Protein AF-0000000074056496 (afdb_homodimer)

Structure (mmCIF, N/CA/C/O backbone):
data_AF-0000000074056496-model_v1
#
loop_
_entity.id
_entity.type
_entity.pdbx_description
1 polymer 'Uncharacterized protein'
#
loop_
_atom_site.group_PDB
_atom_site.id
_atom_site.type_symbol
_atom_site.label_atom_id
_atom_site.label_alt_id
_atom_site.label_comp_id
_atom_site.label_asym_id
_atom_site.label_entity_id
_atom_site.label_seq_id
_atom_site.pdbx_PDB_ins_code
_atom_site.Cartn_x
_atom_site.Cartn_y
_atom_site.Cartn_z
_atom_site.occupancy
_atom_site.B_iso_or_equiv
_atom_site.auth_seq_id
_atom_site.auth_comp_id
_atom_site.auth_asym_id
_atom_site.auth_atom_id
_atom_site.pdbx_PDB_model_num
ATOM 1 N N . MET A 1 1 ? -19.125 -7.793 13.141 1 79.56 1 MET A N 1
ATOM 2 C CA . MET A 1 1 ? -18.094 -7.266 12.25 1 79.56 1 MET A CA 1
ATOM 3 C C . MET A 1 1 ? -18.656 -6.137 11.383 1 79.56 1 MET A C 1
ATOM 5 O O . MET A 1 1 ? -19.625 -6.324 10.656 1 79.56 1 MET A O 1
ATOM 9 N N . PRO A 1 2 ? -18.141 -4.941 11.664 1 86.94 2 PRO A N 1
ATOM 10 C CA . PRO A 1 2 ? -18.672 -3.795 10.93 1 86.94 2 PRO A CA 1
ATOM 11 C C . PRO A 1 2 ? -18.516 -3.93 9.422 1 86.94 2 PRO A C 1
ATOM 13 O O . PRO A 1 2 ? -17.609 -4.637 8.953 1 86.94 2 PRO A O 1
ATOM 16 N N . GLN A 1 3 ? -19.484 -3.396 8.758 1 91.06 3 GLN A N 1
ATOM 17 C CA . GLN A 1 3 ? -19.438 -3.389 7.297 1 91.06 3 GLN A CA 1
ATOM 18 C C . GLN A 1 3 ? -19.109 -1.996 6.766 1 91.06 3 GLN A C 1
ATOM 20 O O . GLN A 1 3 ? -19.609 -0.994 7.285 1 91.06 3 GLN A O 1
ATOM 25 N N . VAL A 1 4 ? -18.219 -2.006 5.84 1 90.94 4 VAL A N 1
ATOM 26 C CA . VAL A 1 4 ? -17.828 -0.753 5.199 1 90.94 4 VAL A CA 1
ATOM 27 C C . VAL A 1 4 ? -18.234 -0.776 3.729 1 90.94 4 VAL A C 1
ATOM 29 O O . VAL A 1 4 ? -18.109 -1.805 3.059 1 90.94 4 VAL A O 1
ATOM 32 N N . ALA A 1 5 ? -18.703 0.407 3.256 1 91.25 5 ALA A N 1
ATOM 33 C CA . ALA A 1 5 ? -19.094 0.569 1.857 1 91.25 5 ALA A CA 1
ATOM 34 C C . ALA A 1 5 ? -18.312 1.703 1.198 1 91.25 5 ALA A C 1
ATOM 36 O O . ALA A 1 5 ? -18.031 2.721 1.834 1 91.25 5 ALA A O 1
ATOM 37 N N . ALA A 1 6 ? -17.969 1.446 -0.033 1 91.38 6 ALA A N 1
ATOM 38 C CA . ALA A 1 6 ? -17.188 2.449 -0.767 1 91.38 6 ALA A CA 1
ATOM 39 C C . ALA A 1 6 ? -17.594 2.471 -2.242 1 91.38 6 ALA A C 1
ATOM 41 O O . ALA A 1 6 ? -17.844 1.422 -2.836 1 91.38 6 ALA A O 1
ATOM 42 N N . ARG A 1 7 ? -17.719 3.715 -2.76 1 90.31 7 ARG A N 1
ATOM 43 C CA . ARG A 1 7 ? -17.938 3.861 -4.195 1 90.31 7 ARG A CA 1
ATOM 44 C C . ARG A 1 7 ? -16.609 3.801 -4.949 1 90.31 7 ARG A C 1
ATOM 46 O O . ARG A 1 7 ? -15.625 4.418 -4.539 1 90.31 7 ARG A O 1
ATOM 53 N N . ILE A 1 8 ? -16.531 2.908 -5.953 1 90.69 8 ILE A N 1
ATOM 54 C CA . ILE A 1 8 ? -15.336 2.76 -6.773 1 90.69 8 ILE A CA 1
ATOM 55 C C . ILE A 1 8 ? -15.703 2.896 -8.25 1 90.69 8 ILE A C 1
ATOM 57 O O . ILE A 1 8 ? -16.891 2.896 -8.602 1 90.69 8 ILE A O 1
ATOM 61 N N . ASN A 1 9 ? -14.734 3.225 -9.047 1 91.38 9 ASN A N 1
ATOM 62 C CA . ASN A 1 9 ? -15.016 3.318 -10.477 1 91.38 9 ASN A CA 1
ATOM 63 C C . ASN A 1 9 ? -15.016 1.943 -11.141 1 91.38 9 ASN A C 1
ATOM 65 O O . ASN A 1 9 ? -14.688 0.942 -10.5 1 91.38 9 ASN A O 1
ATOM 69 N N . ASP A 1 10 ? -15.359 1.832 -12.438 1 93.25 1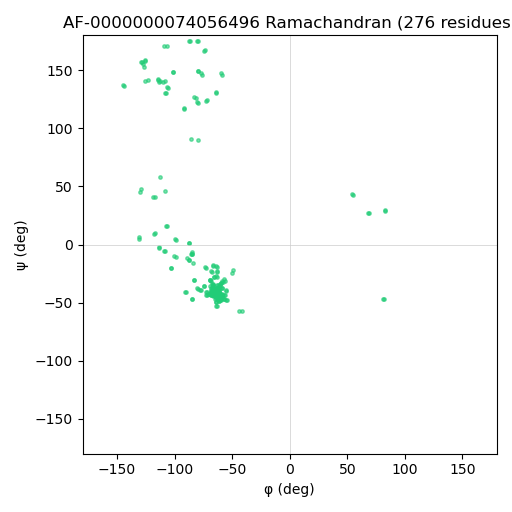0 ASP A N 1
ATOM 70 C CA . ASP A 1 10 ? -15.531 0.572 -13.156 1 93.25 10 ASP A CA 1
ATOM 71 C C . ASP A 1 10 ? -14.203 -0.165 -13.297 1 93.25 10 ASP A C 1
ATOM 73 O O . ASP A 1 10 ? -14.156 -1.394 -13.211 1 93.25 10 ASP A O 1
ATOM 77 N N . ASP A 1 11 ? -13.195 0.581 -13.508 1 92.06 11 ASP A N 1
ATOM 78 C CA . ASP A 1 11 ? -11.875 -0.017 -13.68 1 92.06 11 ASP A CA 1
ATOM 79 C C . ASP A 1 11 ? -11.398 -0.681 -12.391 1 92.06 11 ASP A C 1
ATOM 81 O O . ASP A 1 11 ? -10.828 -1.773 -12.422 1 92.06 11 ASP A O 1
ATOM 85 N N . GLN A 1 12 ? -11.656 -0.047 -11.336 1 91.38 12 GLN A N 1
ATOM 86 C CA . GLN A 1 12 ? -11.289 -0.584 -10.023 1 91.38 12 GLN A CA 1
ATOM 87 C C . GLN A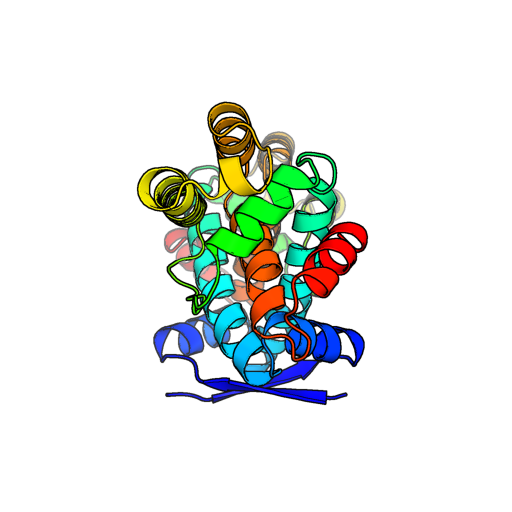 1 12 ? -12.086 -1.843 -9.703 1 91.38 12 GLN A C 1
ATOM 89 O O . GLN A 1 12 ? -11.539 -2.816 -9.18 1 91.38 12 GLN A O 1
ATOM 94 N N . GLU A 1 13 ? -13.336 -1.755 -9.992 1 93 13 GLU A N 1
ATOM 95 C CA . GLU A 1 13 ? -14.18 -2.93 -9.781 1 93 13 GLU A CA 1
ATOM 96 C C . GLU A 1 13 ? -13.68 -4.121 -10.602 1 93 13 GLU A C 1
ATOM 98 O O . GLU A 1 13 ? -13.617 -5.242 -10.094 1 93 13 GLU A O 1
ATOM 103 N N . ARG A 1 14 ? -13.359 -3.898 -11.805 1 92.88 14 ARG A N 1
ATOM 104 C CA . ARG A 1 14 ? -12.852 -4.953 -12.68 1 92.88 14 ARG A CA 1
ATOM 105 C C . ARG A 1 14 ? -11.562 -5.555 -12.117 1 92.88 14 ARG A C 1
ATOM 107 O O . ARG A 1 14 ? -11.391 -6.773 -12.109 1 92.88 14 ARG A O 1
ATOM 114 N N . TRP A 1 15 ? -10.711 -4.652 -11.688 1 92.19 15 TRP A N 1
ATOM 115 C CA . TRP A 1 15 ? -9.453 -5.117 -11.125 1 92.19 15 TRP A CA 1
ATOM 116 C C . TRP A 1 15 ? -9.695 -6.023 -9.922 1 92.19 15 TRP A C 1
ATOM 118 O O . TRP A 1 15 ? -9.102 -7.102 -9.82 1 92.19 15 TRP A O 1
ATOM 128 N N . LEU A 1 16 ? -10.555 -5.617 -9.07 1 92.69 16 LEU A N 1
ATOM 129 C CA . LEU A 1 16 ? -10.852 -6.395 -7.875 1 92.69 16 LEU A CA 1
ATOM 130 C C . LEU A 1 16 ? -11.406 -7.762 -8.242 1 92.69 16 LEU A C 1
ATOM 132 O O . LEU A 1 16 ? -11.008 -8.773 -7.66 1 92.69 16 LEU A O 1
ATOM 136 N N . LYS A 1 17 ? -12.266 -7.797 -9.148 1 91.88 17 LYS A N 1
ATOM 137 C CA . LYS A 1 17 ? -12.867 -9.055 -9.578 1 91.88 17 LYS A CA 1
ATOM 138 C C . LYS A 1 17 ? -11.836 -9.969 -10.234 1 91.88 17 LYS A C 1
ATOM 140 O O . LYS A 1 17 ? -11.828 -11.18 -10 1 91.88 17 LYS A O 1
ATOM 145 N N . ASP A 1 18 ? -10.961 -9.375 -10.984 1 90.06 18 ASP A N 1
ATOM 146 C CA . ASP A 1 18 ? -9.953 -10.141 -11.703 1 90.06 18 ASP A CA 1
ATOM 147 C C . ASP A 1 18 ? -8.938 -10.758 -10.742 1 90.06 18 ASP A C 1
ATOM 149 O O . ASP A 1 18 ? -8.461 -11.875 -10.961 1 90.06 18 ASP A O 1
ATOM 153 N N . TYR A 1 19 ? -8.734 -10.086 -9.695 1 90.94 19 TYR A N 1
ATOM 154 C CA . TYR A 1 19 ? -7.629 -10.508 -8.836 1 90.94 19 TYR A CA 1
ATOM 155 C C . TYR A 1 19 ? -8.141 -11.25 -7.605 1 90.94 19 TYR A C 1
ATOM 157 O O . TYR A 1 19 ? -7.402 -12.008 -6.977 1 90.94 19 TYR A O 1
ATOM 165 N N . PHE A 1 20 ? -9.43 -11.031 -7.305 1 91.5 20 PHE A N 1
ATOM 166 C CA . PHE A 1 20 ? -9.922 -11.617 -6.062 1 91.5 20 PHE A CA 1
ATOM 167 C C . PHE A 1 20 ? -11.227 -12.375 -6.293 1 91.5 20 PHE A C 1
ATOM 169 O O . PHE A 1 20 ? -11.844 -12.852 -5.344 1 91.5 20 PHE A O 1
ATOM 176 N N . ARG A 1 21 ? -11.695 -12.523 -7.41 1 88.88 21 ARG A N 1
ATOM 177 C CA . ARG A 1 21 ? -12.906 -13.219 -7.824 1 88.88 21 ARG A CA 1
ATOM 178 C C . ARG A 1 21 ? -14.133 -12.336 -7.629 1 88.88 21 ARG A C 1
ATOM 180 O O . ARG A 1 21 ? -14.992 -12.25 -8.508 1 88.88 21 ARG A O 1
ATOM 187 N N . THR A 1 22 ? -14.234 -11.703 -6.465 1 90.81 22 THR A N 1
ATOM 188 C CA . THR A 1 22 ? -15.328 -10.773 -6.219 1 90.81 22 THR A CA 1
ATOM 189 C C . THR A 1 22 ? -14.805 -9.438 -5.703 1 90.81 22 THR A C 1
ATOM 191 O O . THR A 1 22 ? -13.719 -9.375 -5.129 1 90.81 22 THR A O 1
ATOM 194 N N . LYS A 1 23 ? -15.602 -8.398 -5.887 1 91.62 23 LYS A N 1
ATOM 195 C CA . LYS A 1 23 ? -15.195 -7.086 -5.398 1 91.62 23 LYS A CA 1
ATOM 196 C C . LYS A 1 23 ? -15.156 -7.055 -3.873 1 91.62 23 LYS A C 1
ATOM 198 O O . LYS A 1 23 ? -14.297 -6.395 -3.283 1 91.62 23 LYS A O 1
ATOM 203 N N . SER A 1 24 ? -16.047 -7.766 -3.244 1 90.94 24 SER A N 1
ATOM 204 C CA . SER A 1 24 ? -16.094 -7.801 -1.786 1 90.94 24 SER A CA 1
ATOM 205 C C . SER A 1 24 ? -14.875 -8.523 -1.209 1 90.94 24 SER A C 1
ATOM 207 O O . SER A 1 24 ? -14.305 -8.086 -0.207 1 90.94 24 SER A O 1
ATOM 209 N N . ALA A 1 25 ? -14.477 -9.562 -1.838 1 91.06 25 ALA A N 1
ATOM 210 C CA . ALA A 1 25 ? -13.297 -10.297 -1.393 1 91.06 25 ALA A CA 1
ATOM 211 C C . ALA A 1 25 ? -12.039 -9.438 -1.508 1 91.06 25 ALA A C 1
ATOM 213 O O . ALA A 1 25 ? -11.188 -9.461 -0.622 1 91.06 25 ALA A O 1
ATOM 214 N N . GLY A 1 26 ? -11.977 -8.68 -2.598 1 93.81 26 GLY A N 1
ATOM 215 C CA . GLY A 1 26 ? -10.859 -7.766 -2.771 1 93.81 26 GLY A CA 1
ATOM 216 C C . GLY A 1 26 ? -10.805 -6.684 -1.713 1 93.81 26 GLY A C 1
ATOM 217 O O . GLY A 1 26 ? -9.742 -6.406 -1.155 1 93.81 26 GLY A O 1
ATOM 218 N N . ALA A 1 27 ? -11.953 -6.172 -1.45 1 93.38 27 ALA A N 1
ATOM 219 C CA . ALA A 1 27 ? -12.031 -5.117 -0.439 1 93.38 27 ALA A CA 1
ATOM 220 C C . ALA A 1 27 ? -11.68 -5.66 0.943 1 93.38 27 ALA A C 1
ATOM 222 O O . ALA A 1 27 ? -11.023 -4.977 1.736 1 93.38 27 ALA A O 1
ATOM 223 N N . GLU A 1 28 ? -12.102 -6.848 1.216 1 92.62 28 GLU A N 1
ATOM 224 C CA . GLU A 1 28 ? -11.852 -7.473 2.51 1 92.62 28 GLU A CA 1
ATOM 225 C C . GLU A 1 28 ? -10.367 -7.785 2.695 1 92.62 28 GLU A C 1
ATOM 227 O O . GLU A 1 28 ? -9.891 -7.883 3.826 1 92.62 28 GLU A O 1
ATOM 232 N N . PHE A 1 29 ? -9.68 -7.902 1.651 1 93.5 29 PHE A N 1
ATOM 233 C CA . PHE A 1 29 ? -8.227 -8.07 1.699 1 93.5 29 PHE A CA 1
ATOM 234 C C . PHE A 1 29 ? -7.527 -6.723 1.793 1 93.5 29 PHE A C 1
ATOM 236 O O . PHE A 1 29 ? -6.645 -6.535 2.631 1 93.5 29 PHE A O 1
ATOM 243 N N . ILE A 1 30 ? -7.945 -5.824 0.965 1 95.38 30 ILE A N 1
ATOM 244 C CA . ILE A 1 30 ? -7.211 -4.586 0.734 1 95.38 30 ILE A CA 1
ATOM 245 C C . ILE A 1 30 ? -7.312 -3.688 1.966 1 95.38 30 ILE A C 1
ATOM 247 O O . ILE A 1 30 ? -6.324 -3.066 2.369 1 95.38 30 ILE A O 1
ATOM 251 N N . LEU A 1 31 ? -8.438 -3.594 2.539 1 94.5 31 LEU A N 1
ATOM 252 C CA . LEU A 1 31 ? -8.648 -2.633 3.617 1 94.5 31 LEU A CA 1
ATOM 253 C C . LEU A 1 31 ? -7.766 -2.961 4.816 1 94.5 31 LEU A C 1
ATOM 255 O O . LEU A 1 31 ? -6.969 -2.129 5.25 1 94.5 31 LEU A O 1
ATOM 259 N N . PRO A 1 32 ? -7.844 -4.188 5.262 1 93.25 32 PRO A N 1
ATOM 260 C CA . PRO A 1 32 ? -6.949 -4.504 6.379 1 93.25 32 PRO A CA 1
ATOM 261 C C . PRO A 1 32 ? -5.477 -4.395 6 1 93.25 32 PRO A C 1
ATOM 263 O O . PRO A 1 32 ? -4.66 -3.941 6.805 1 93.25 32 PRO A O 1
ATOM 266 N N . TRP A 1 33 ? -5.129 -4.828 4.852 1 94.75 33 TRP A N 1
ATOM 267 C CA . TRP A 1 33 ? -3.748 -4.746 4.387 1 94.75 33 TRP A CA 1
ATOM 268 C C . TRP A 1 33 ? -3.252 -3.307 4.402 1 94.75 33 TRP A C 1
ATOM 270 O O . TRP A 1 33 ? -2.133 -3.033 4.84 1 94.75 33 TRP A O 1
ATOM 280 N N . ALA A 1 34 ? -4.078 -2.443 3.873 1 95.06 34 ALA A N 1
ATOM 281 C CA . ALA A 1 34 ? -3.705 -1.033 3.797 1 95.06 34 ALA A CA 1
ATOM 282 C C . ALA A 1 34 ? -3.518 -0.439 5.191 1 95.06 34 ALA A C 1
ATOM 284 O O . ALA A 1 34 ? -2.562 0.302 5.434 1 95.06 34 ALA A O 1
ATOM 285 N N . VAL A 1 35 ? -4.426 -0.773 6.055 1 93.25 35 VAL A N 1
ATOM 286 C CA . VAL A 1 35 ? -4.34 -0.27 7.422 1 93.25 35 VAL A CA 1
ATOM 287 C C . VAL A 1 35 ? -3.025 -0.716 8.055 1 93.25 35 VAL A C 1
ATOM 289 O O . VAL A 1 35 ? -2.297 0.098 8.633 1 93.25 35 VAL A O 1
ATOM 292 N N . ASP A 1 36 ? -2.693 -1.933 7.891 1 93.12 36 ASP A N 1
ATOM 293 C CA . ASP A 1 36 ? -1.45 -2.473 8.438 1 93.12 36 ASP A CA 1
ATOM 294 C C . ASP A 1 36 ? -0.235 -1.819 7.781 1 93.12 36 ASP A C 1
ATOM 296 O O . ASP A 1 36 ? 0.76 -1.537 8.453 1 93.12 36 ASP A O 1
ATOM 300 N N . THR A 1 37 ? -0.323 -1.657 6.523 1 94.25 37 THR A N 1
ATOM 301 C CA . THR A 1 37 ? 0.758 -1.054 5.75 1 94.25 37 THR A CA 1
ATOM 302 C C . THR A 1 37 ? 1.031 0.371 6.227 1 94.25 37 THR A C 1
ATOM 304 O O . THR A 1 37 ? 2.188 0.762 6.398 1 94.25 37 THR A O 1
ATOM 307 N N . PHE A 1 38 ? -0.008 1.138 6.453 1 94.44 38 PHE A N 1
ATOM 308 C CA . PHE A 1 38 ? 0.154 2.51 6.918 1 94.44 38 PHE A CA 1
ATOM 309 C C . PHE A 1 38 ? 0.75 2.539 8.32 1 94.44 38 PHE A C 1
ATOM 311 O O . PHE A 1 38 ? 1.627 3.355 8.609 1 94.44 38 PHE A O 1
ATOM 318 N N . PHE A 1 39 ? 0.337 1.669 9.164 1 92.25 39 PHE A N 1
ATOM 319 C CA . PHE A 1 39 ? 0.886 1.587 10.508 1 92.25 39 PHE A CA 1
ATOM 320 C C . PHE A 1 39 ? 2.377 1.279 10.469 1 92.25 39 PHE A C 1
ATOM 322 O O . PHE A 1 39 ? 3.166 1.909 11.18 1 92.25 39 PHE A O 1
ATOM 329 N N . ARG A 1 40 ? 2.717 0.351 9.711 1 92.81 40 ARG A N 1
ATOM 330 C CA . ARG A 1 40 ? 4.121 -0.038 9.602 1 92.81 40 ARG A CA 1
ATOM 331 C C . ARG A 1 40 ? 4.957 1.09 9.008 1 92.81 40 ARG A C 1
ATOM 333 O O . ARG A 1 40 ? 6.09 1.319 9.43 1 92.81 40 ARG A O 1
ATOM 340 N N . ALA A 1 41 ? 4.379 1.701 7.996 1 94.56 41 ALA A N 1
ATOM 341 C CA . ALA A 1 41 ? 5.082 2.807 7.352 1 94.56 41 ALA A CA 1
ATOM 342 C C . ALA A 1 41 ? 5.363 3.932 8.344 1 94.56 41 ALA A C 1
ATOM 344 O O . ALA A 1 41 ? 6.488 4.426 8.43 1 94.56 41 ALA A O 1
ATOM 345 N N . ILE A 1 42 ? 4.402 4.289 9.125 1 94.94 42 ILE A N 1
ATOM 346 C CA . ILE A 1 42 ? 4.555 5.359 10.109 1 94.94 42 ILE A CA 1
ATOM 347 C C . ILE A 1 42 ? 5.562 4.945 11.172 1 94.94 42 ILE A C 1
ATOM 349 O O . ILE A 1 42 ? 6.414 5.742 11.578 1 94.94 42 ILE A O 1
ATOM 353 N N . THR A 1 43 ? 5.461 3.756 11.602 1 93.69 43 THR A N 1
ATOM 354 C CA . THR A 1 43 ? 6.371 3.248 12.625 1 93.69 43 THR A CA 1
ATOM 355 C C . THR A 1 43 ? 7.812 3.291 12.125 1 93.69 43 THR A C 1
ATOM 357 O O . THR A 1 43 ? 8.734 3.596 12.891 1 93.69 43 THR A O 1
ATOM 360 N N . SER A 1 44 ? 7.992 3.055 10.867 1 94.12 44 SER A N 1
ATOM 361 C CA . SER A 1 44 ? 9.336 2.994 10.305 1 94.12 44 SER A CA 1
ATOM 362 C C . SER A 1 44 ? 9.969 4.383 10.219 1 94.12 44 SER A C 1
ATOM 364 O O . SER A 1 44 ? 11.188 4.512 10.164 1 94.12 44 SER A O 1
ATOM 366 N N . ILE A 1 45 ? 9.156 5.418 10.242 1 93.69 45 ILE A N 1
ATOM 367 C CA . ILE A 1 45 ? 9.719 6.758 10.07 1 93.69 45 ILE A CA 1
ATOM 368 C C . ILE A 1 45 ? 9.484 7.582 11.336 1 93.69 45 ILE A C 1
ATOM 370 O O . ILE A 1 45 ? 9.664 8.805 11.328 1 93.69 45 ILE A O 1
ATOM 374 N N . LYS A 1 46 ? 9.047 6.996 12.359 1 88.56 46 LYS A N 1
ATOM 375 C CA . LYS A 1 46 ? 8.633 7.656 13.586 1 88.56 46 LYS A CA 1
ATOM 376 C C . LYS A 1 46 ? 9.773 8.477 14.188 1 88.56 46 LYS A C 1
ATOM 378 O O . LYS A 1 46 ? 9.539 9.547 14.758 1 88.56 46 LYS A O 1
ATOM 383 N N . HIS A 1 47 ? 11.008 8.055 14 1 91.75 47 HIS A N 1
ATOM 384 C CA . HIS A 1 47 ? 12.141 8.703 14.648 1 91.75 47 HIS A CA 1
ATOM 385 C C . HIS A 1 47 ? 12.852 9.656 13.703 1 91.75 47 HIS A C 1
ATOM 387 O O . HIS A 1 47 ? 13.805 10.336 14.094 1 91.75 47 HIS A O 1
ATOM 393 N N . MET A 1 48 ? 12.328 9.812 12.586 1 95.88 48 MET A N 1
ATOM 394 C CA . MET A 1 48 ? 13.023 10.57 11.562 1 95.88 48 MET A CA 1
ATOM 395 C C . MET A 1 48 ? 12.789 12.07 11.734 1 95.88 48 MET A C 1
ATOM 397 O O . MET A 1 48 ? 13.641 12.883 11.367 1 95.88 48 MET A O 1
ATOM 401 N N . PHE A 1 49 ? 11.602 12.43 12.273 1 97.31 49 PHE A N 1
ATOM 402 C CA . PHE A 1 49 ? 11.203 13.828 12.273 1 97.31 49 PHE A CA 1
ATOM 403 C C . PHE A 1 49 ? 11.156 14.383 13.688 1 97.31 49 PHE A C 1
ATOM 405 O O . PHE A 1 49 ? 10.734 13.688 14.617 1 97.31 49 PHE A O 1
ATOM 412 N N . SER A 1 50 ? 11.609 15.625 13.844 1 96.31 50 SER A N 1
ATOM 413 C CA . SER A 1 50 ? 11.438 16.328 15.109 1 96.31 50 SER A CA 1
ATOM 414 C C . SER A 1 50 ? 9.992 16.781 15.297 1 96.31 50 SER A C 1
ATOM 416 O O . SER A 1 50 ? 9.203 16.766 14.344 1 96.31 50 SER A O 1
ATOM 418 N N . ALA A 1 51 ? 9.688 17.172 16.547 1 96.06 51 ALA A N 1
ATOM 419 C CA . ALA A 1 51 ? 8.344 17.672 16.844 1 96.06 51 ALA A CA 1
ATOM 420 C C . ALA A 1 51 ? 8.016 18.891 15.984 1 96.06 51 ALA A C 1
ATOM 422 O O . ALA A 1 51 ? 6.902 19.016 15.469 1 96.06 51 ALA A O 1
ATOM 423 N N . ALA A 1 52 ? 8.969 19.766 15.859 1 96.56 52 ALA A N 1
ATOM 424 C CA . ALA A 1 52 ? 8.781 20.984 15.07 1 96.56 52 ALA A CA 1
ATOM 425 C C . ALA A 1 52 ? 8.508 20.641 13.609 1 96.56 52 ALA A C 1
ATOM 427 O O . ALA A 1 52 ? 7.668 21.281 12.969 1 96.56 52 ALA A O 1
ATOM 428 N N . GLU A 1 53 ? 9.195 19.656 13.094 1 97.69 53 GLU A N 1
ATOM 429 C CA . GLU A 1 53 ? 9.008 19.234 11.711 1 97.69 53 GLU A CA 1
ATOM 430 C C . GLU A 1 53 ? 7.637 18.594 11.516 1 97.69 53 GLU A C 1
ATOM 432 O O . GLU A 1 53 ? 6.961 18.844 10.516 1 97.69 53 GLU A O 1
ATOM 437 N N . LEU A 1 54 ? 7.254 17.797 12.461 1 97.12 54 LEU A N 1
ATOM 438 C CA . LEU A 1 54 ? 5.941 17.156 12.391 1 97.12 54 LEU A CA 1
ATOM 439 C C . LEU A 1 54 ? 4.828 18.203 12.43 1 97.12 54 LEU A C 1
ATOM 441 O O . LEU A 1 54 ? 3.846 18.094 11.695 1 97.12 54 LEU A O 1
ATOM 445 N N . LYS A 1 55 ? 4.965 19.219 13.25 1 95.88 55 LYS A N 1
ATOM 446 C CA . LYS A 1 55 ? 3.99 20.297 13.305 1 95.88 55 LYS A CA 1
ATOM 447 C C . LYS A 1 55 ? 3.895 21.016 11.961 1 95.88 55 LYS A C 1
ATOM 449 O O . LYS A 1 55 ? 2.803 21.391 11.531 1 95.88 55 LYS A O 1
ATOM 454 N N . THR A 1 56 ? 5.027 21.188 11.391 1 97.19 56 THR A N 1
ATOM 455 C CA . THR A 1 56 ? 5.078 21.828 10.078 1 97.19 56 THR A CA 1
ATOM 456 C C . THR A 1 56 ? 4.305 21.016 9.047 1 97.19 56 THR A C 1
ATOM 458 O O . THR A 1 56 ? 3.535 21.562 8.258 1 97.19 56 THR A O 1
ATOM 461 N N . ILE A 1 57 ? 4.48 19.688 9.031 1 97 57 ILE A N 1
ATOM 462 C CA . ILE A 1 57 ? 3.82 18.78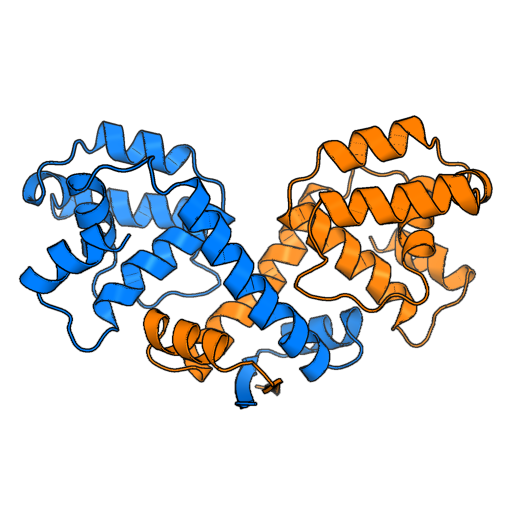1 8.094 1 97 57 ILE A CA 1
ATOM 463 C C . ILE A 1 57 ? 2.312 18.797 8.328 1 97 57 ILE A C 1
ATOM 465 O O . ILE A 1 57 ? 1.528 18.875 7.379 1 97 57 ILE A O 1
ATOM 469 N N . VAL A 1 58 ? 1.916 18.812 9.57 1 95.5 58 VAL A N 1
ATOM 470 C CA . VAL A 1 58 ? 0.499 18.828 9.922 1 95.5 58 VAL A CA 1
ATOM 471 C C . VAL A 1 58 ? -0.137 20.125 9.438 1 95.5 58 VAL A C 1
ATOM 473 O O . VAL A 1 58 ? -1.185 20.109 8.789 1 95.5 58 VAL A O 1
ATOM 476 N N . GLU A 1 59 ? 0.487 21.203 9.68 1 94.94 59 GLU A N 1
ATOM 477 C CA . GLU A 1 59 ? -0.059 22.5 9.281 1 94.94 59 GLU A CA 1
ATOM 478 C C . GLU A 1 59 ? -0.102 22.625 7.758 1 94.94 59 GLU A C 1
ATOM 480 O O . GLU A 1 59 ? -1.017 23.25 7.211 1 94.94 59 GLU A O 1
ATOM 485 N N . ALA A 1 60 ? 0.864 22.047 7.129 1 95.62 60 ALA A N 1
ATOM 486 C CA . ALA A 1 60 ? 0.908 22.094 5.672 1 95.62 60 ALA A CA 1
ATOM 487 C C . ALA A 1 60 ? -0.29 21.375 5.062 1 95.62 60 ALA A C 1
ATOM 489 O O . ALA A 1 60 ? -0.613 21.562 3.889 1 95.62 60 ALA A O 1
ATOM 490 N N . HIS A 1 61 ? -0.949 20.516 5.797 1 94.31 61 HIS A N 1
ATOM 491 C CA . HIS A 1 61 ? -2.043 19.719 5.273 1 94.31 61 HIS A CA 1
ATOM 492 C C . HIS A 1 61 ? -3.391 20.219 5.785 1 94.31 61 HIS A C 1
ATOM 494 O O . HIS A 1 61 ? -4.395 19.5 5.703 1 94.31 61 HIS A O 1
ATOM 500 N N . LYS A 1 62 ? -3.365 21.391 6.289 1 90.88 62 LYS A N 1
ATOM 501 C CA . LYS A 1 62 ? -4.617 22 6.73 1 90.88 62 LYS A CA 1
ATOM 502 C C . LYS A 1 62 ? -5.562 22.234 5.555 1 90.88 62 LYS A C 1
ATOM 504 O O . LYS A 1 62 ? -5.137 22.656 4.48 1 90.88 62 LYS A O 1
ATOM 509 N N . ASP A 1 63 ? -6.832 21.781 5.746 1 81.25 63 ASP A N 1
ATOM 510 C CA . ASP A 1 63 ? -7.91 22.031 4.793 1 81.25 63 ASP A CA 1
ATOM 511 C C . ASP A 1 63 ? -7.676 21.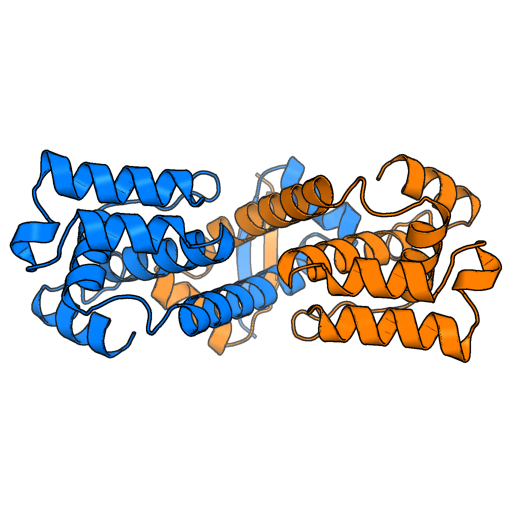25 3.494 1 81.25 63 ASP A C 1
ATOM 513 O O . ASP A 1 63 ? -7.977 21.75 2.408 1 81.25 63 ASP A O 1
ATOM 517 N N . MET A 1 64 ? -7 20.188 3.574 1 80 64 MET A N 1
ATOM 518 C CA . MET A 1 64 ? -6.723 19.391 2.381 1 80 64 MET A CA 1
ATOM 519 C C . MET A 1 64 ? -7.547 18.109 2.377 1 80 64 MET A C 1
ATOM 521 O O . MET A 1 64 ? -7.707 17.469 3.416 1 80 64 MET A O 1
ATOM 525 N N . LYS A 1 65 ? -8.156 17.969 1.21 1 81.62 65 LYS A N 1
ATOM 526 C CA . LYS A 1 65 ? -8.781 16.672 0.977 1 81.62 65 LYS A CA 1
ATOM 527 C C . LYS A 1 65 ? -7.812 15.719 0.281 1 81.62 65 LYS A C 1
ATOM 529 O O . LYS A 1 65 ? -7.355 15.992 -0.831 1 81.62 65 LYS A O 1
ATOM 534 N N . LEU A 1 66 ? -7.473 14.633 0.953 1 86.88 66 LEU A N 1
ATOM 535 C CA . LEU A 1 66 ? -6.547 13.664 0.376 1 86.88 66 LEU A CA 1
ATOM 536 C C . LEU A 1 66 ? -7.219 12.867 -0.737 1 86.88 66 LEU A C 1
ATOM 538 O O . LEU A 1 66 ? -8.32 12.336 -0.552 1 86.88 66 LEU A O 1
ATOM 542 N N . MET A 1 67 ? -6.57 12.961 -1.848 1 89.12 67 MET A N 1
ATOM 543 C CA . MET A 1 67 ? -7.031 12.148 -2.975 1 89.12 67 MET A CA 1
ATOM 544 C C . MET A 1 67 ? -6.062 11.008 -3.254 1 89.12 67 MET A C 1
ATOM 546 O O . MET A 1 67 ? -4.848 11.195 -3.209 1 89.12 67 MET A O 1
ATOM 550 N N . PRO A 1 68 ? -6.648 9.867 -3.576 1 87.12 68 PRO A N 1
ATOM 551 C CA . PRO A 1 68 ? -5.793 8.695 -3.781 1 87.12 68 PRO A CA 1
ATOM 552 C C . PRO A 1 68 ? -4.734 8.922 -4.859 1 87.12 68 PRO A C 1
ATOM 554 O O . PRO A 1 68 ? -3.625 8.398 -4.758 1 87.12 68 PRO A O 1
ATOM 557 N N . ASP A 1 69 ? -5.027 9.742 -5.816 1 84.38 69 ASP A N 1
ATOM 558 C CA . ASP A 1 69 ? -4.113 9.961 -6.93 1 84.38 69 ASP A CA 1
ATOM 559 C C . ASP A 1 69 ? -3.086 11.039 -6.594 1 84.38 69 ASP A C 1
ATOM 561 O O . ASP A 1 69 ? -2.107 11.219 -7.32 1 84.38 69 ASP A O 1
ATOM 565 N N . HIS A 1 70 ? -3.254 11.727 -5.449 1 85.25 70 HIS A N 1
ATOM 566 C CA . HIS A 1 70 ? -2.357 12.797 -5.023 1 85.25 70 HIS A CA 1
ATOM 567 C C . HIS A 1 70 ? -1.666 12.438 -3.709 1 85.25 70 HIS A C 1
ATOM 569 O O . HIS A 1 70 ? -1.599 13.266 -2.797 1 85.25 70 HIS A O 1
ATOM 575 N N . THR A 1 71 ? -1.282 11.234 -3.6 1 87.25 71 THR A N 1
ATOM 576 C CA . THR A 1 71 ? -0.671 10.82 -2.344 1 87.25 71 THR A CA 1
ATOM 577 C C . THR A 1 71 ? 0.658 10.117 -2.596 1 87.25 71 THR A C 1
ATOM 579 O O . THR A 1 71 ? 0.951 9.086 -1.978 1 87.25 71 THR A O 1
ATOM 582 N N . ARG A 1 72 ? 1.504 10.703 -3.432 1 91.81 72 ARG A N 1
ATOM 583 C CA . ARG A 1 72 ? 2.859 10.227 -3.674 1 91.81 72 ARG A CA 1
ATOM 584 C C . ARG A 1 72 ? 3.893 11.172 -3.068 1 91.81 72 ARG A C 1
ATOM 586 O O . ARG A 1 72 ? 3.539 12.227 -2.539 1 91.81 72 ARG A O 1
ATOM 593 N N . LEU A 1 73 ? 5.078 10.695 -3.092 1 95.25 73 LEU A N 1
ATOM 594 C CA . LEU A 1 73 ? 6.164 11.484 -2.51 1 95.25 73 LEU A CA 1
ATOM 595 C C . LEU A 1 73 ? 6.234 12.867 -3.152 1 95.25 73 LEU A C 1
ATOM 597 O O . LEU A 1 73 ? 6.418 13.867 -2.457 1 95.25 73 LEU A O 1
ATOM 601 N N . SER A 1 74 ? 6.109 12.922 -4.449 1 95.12 74 SER A N 1
ATOM 602 C CA . SER A 1 74 ? 6.215 14.188 -5.164 1 95.12 74 SER A CA 1
ATOM 603 C C . SER A 1 74 ? 5.164 15.18 -4.68 1 95.12 74 SER A C 1
ATOM 605 O O . SER A 1 74 ? 5.445 16.375 -4.551 1 95.12 74 SER A O 1
ATOM 607 N N . TYR A 1 75 ? 3.99 14.695 -4.383 1 94.62 75 TYR A N 1
ATOM 608 C CA . TYR A 1 75 ? 2.914 15.57 -3.916 1 94.62 75 TYR A CA 1
ATOM 609 C C . TYR A 1 75 ? 3.178 16.047 -2.492 1 94.62 75 TYR A C 1
ATOM 611 O O . TYR A 1 75 ? 2.912 17.203 -2.16 1 94.62 75 TYR A O 1
ATOM 619 N N . LEU A 1 76 ? 3.625 15.102 -1.642 1 96.56 76 LEU A N 1
ATOM 620 C CA . LEU A 1 76 ? 4.004 15.492 -0.286 1 96.56 76 LEU A CA 1
ATOM 621 C C . LEU A 1 76 ? 5.047 16.609 -0.309 1 96.56 76 LEU A C 1
ATOM 623 O O . LEU A 1 76 ? 4.906 17.609 0.396 1 96.56 76 LEU A O 1
ATOM 627 N N . LEU A 1 77 ? 6.062 16.422 -1.12 1 97.19 77 LEU A N 1
ATOM 628 C CA . LEU A 1 77 ? 7.133 17.406 -1.236 1 97.19 77 LEU A CA 1
ATOM 629 C C . LEU A 1 77 ? 6.586 18.75 -1.699 1 97.19 77 LEU A C 1
ATOM 631 O O . LEU A 1 77 ? 6.93 19.797 -1.136 1 97.19 77 LEU A O 1
ATOM 635 N N . LEU A 1 78 ? 5.793 18.688 -2.705 1 95.44 78 LEU A N 1
ATOM 636 C CA . LEU A 1 78 ? 5.211 19.922 -3.246 1 95.44 78 LEU A CA 1
ATOM 637 C C . LEU A 1 78 ? 4.398 20.641 -2.182 1 95.44 78 LEU A C 1
ATOM 639 O O . LEU A 1 78 ? 4.531 21.859 -2.021 1 95.44 78 LEU A O 1
ATOM 643 N N . ARG A 1 79 ? 3.596 19.953 -1.447 1 95.06 79 ARG A N 1
ATOM 644 C CA . ARG A 1 79 ? 2.711 20.531 -0.442 1 95.06 79 ARG A CA 1
ATOM 645 C C . ARG A 1 79 ? 3.51 21.188 0.681 1 95.06 79 ARG A C 1
ATOM 647 O O . ARG A 1 79 ? 3.227 22.312 1.072 1 95.06 79 ARG A O 1
ATOM 654 N N . VAL A 1 80 ?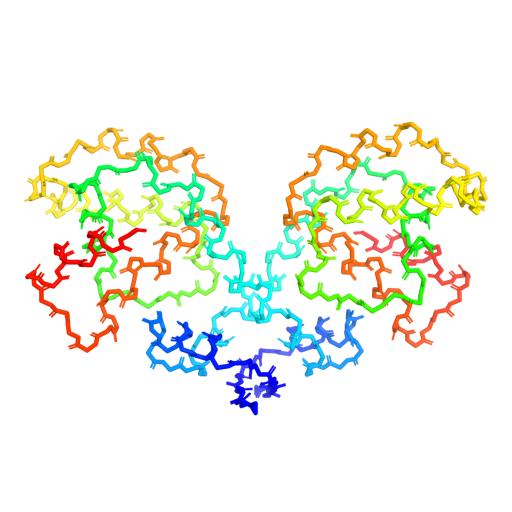 4.461 20.484 1.2 1 97 80 VAL A N 1
ATOM 655 C CA . VAL A 1 80 ? 5.242 20.984 2.33 1 97 80 VAL A CA 1
ATOM 656 C C . VAL A 1 80 ? 6.125 22.141 1.883 1 97 80 VAL A C 1
ATOM 658 O O . VAL A 1 80 ? 6.23 23.156 2.582 1 97 80 VAL A O 1
ATOM 661 N N . THR A 1 81 ? 6.715 22 0.763 1 96.56 81 THR A N 1
ATOM 662 C CA . THR A 1 81 ? 7.566 23.062 0.248 1 96.56 81 THR A CA 1
ATOM 663 C C . THR A 1 81 ? 6.758 24.344 0.008 1 96.56 81 THR A C 1
ATOM 665 O O . THR A 1 81 ? 7.211 25.438 0.333 1 96.56 81 THR A O 1
ATOM 668 N N . ASP A 1 82 ? 5.621 24.188 -0.596 1 95.81 82 ASP A N 1
ATOM 669 C CA . ASP A 1 82 ? 4.754 25.328 -0.84 1 95.81 82 ASP A CA 1
ATOM 670 C C . ASP A 1 82 ? 4.367 26.016 0.469 1 95.81 82 ASP A C 1
ATOM 672 O O . ASP A 1 82 ? 4.395 27.25 0.565 1 95.81 82 ASP A O 1
ATOM 676 N N . ALA A 1 83 ? 4.016 25.25 1.479 1 96.06 83 ALA A N 1
ATOM 677 C CA . ALA A 1 83 ? 3.65 25.781 2.785 1 96.06 83 ALA A CA 1
ATOM 678 C C . ALA A 1 83 ? 4.82 26.531 3.416 1 96.06 83 ALA A C 1
ATOM 680 O O . ALA A 1 83 ? 4.629 27.578 4.043 1 96.06 83 ALA A O 1
ATOM 681 N N . CYS A 1 84 ? 5.984 26.047 3.273 1 97.19 84 CYS A N 1
ATOM 682 C CA . CYS A 1 84 ? 7.176 26.672 3.838 1 97.19 84 CYS A CA 1
ATOM 683 C C . CYS A 1 84 ? 7.535 27.938 3.078 1 97.19 84 CYS A C 1
ATOM 685 O O . CYS A 1 84 ? 7.848 28.969 3.688 1 97.19 84 CYS A O 1
ATOM 687 N N . ASP A 1 85 ? 7.422 27.891 1.798 1 96.75 85 ASP A N 1
ATOM 688 C CA . ASP A 1 85 ? 7.863 29.016 0.968 1 96.75 85 ASP A CA 1
ATOM 689 C C . ASP A 1 85 ? 6.848 30.156 1 1 96.75 85 ASP A C 1
ATOM 691 O O . ASP A 1 85 ? 7.23 31.328 1.024 1 96.75 85 ASP A O 1
ATOM 695 N N . VAL A 1 86 ? 5.617 29.844 0.99 1 95.88 86 VAL A N 1
ATOM 696 C CA . VAL A 1 86 ? 4.566 30.844 0.845 1 95.88 86 VAL A CA 1
ATOM 697 C C . VAL A 1 86 ? 4.133 31.344 2.223 1 95.88 86 VAL A C 1
ATOM 699 O O . VAL A 1 86 ? 3.938 32.531 2.422 1 95.88 86 VAL A O 1
ATOM 702 N N . ASN A 1 87 ? 4.023 30.422 3.182 1 94.69 87 ASN A N 1
ATOM 703 C CA . ASN A 1 87 ? 3.426 30.797 4.461 1 94.69 87 ASN A CA 1
ATOM 704 C C . ASN A 1 87 ? 4.445 30.734 5.594 1 94.69 87 ASN A C 1
ATOM 706 O O . ASN A 1 87 ? 4.113 31 6.75 1 94.69 87 ASN A O 1
ATOM 710 N N . ASN A 1 88 ? 5.641 30.344 5.316 1 96.38 88 ASN A N 1
ATOM 711 C CA . ASN A 1 88 ? 6.707 30.25 6.309 1 96.38 88 ASN A CA 1
ATOM 712 C C . ASN A 1 88 ? 6.289 29.391 7.504 1 96.38 88 ASN A C 1
ATOM 714 O O . ASN A 1 88 ? 6.539 29.766 8.648 1 96.38 88 ASN A O 1
ATOM 718 N N . VAL A 1 89 ? 5.672 28.312 7.215 1 96.38 89 VAL A N 1
ATOM 719 C CA . VAL A 1 89 ? 5.113 27.469 8.266 1 96.38 89 VAL A CA 1
ATOM 720 C C . VAL A 1 89 ? 6.242 26.875 9.102 1 96.38 89 VAL A C 1
ATOM 722 O O . VAL A 1 89 ? 6.102 26.703 10.32 1 96.38 89 VAL A O 1
ATOM 725 N N . HIS A 1 90 ? 7.367 26.516 8.5 1 96.81 90 HIS A N 1
ATOM 726 C CA . HIS A 1 90 ? 8.484 25.922 9.219 1 96.81 90 HIS A CA 1
ATOM 727 C C . HIS A 1 90 ? 9.047 26.891 10.266 1 96.81 90 HIS A C 1
ATOM 729 O O . HIS A 1 90 ? 9.43 26.469 11.359 1 96.81 90 HIS A O 1
ATOM 735 N N . LEU A 1 91 ? 9.031 28.141 9.953 1 96.94 91 LEU A N 1
ATOM 736 C CA . LEU A 1 91 ? 9.531 29.156 10.883 1 96.94 91 LEU A CA 1
ATOM 737 C C . LEU A 1 91 ? 8.617 29.266 12.094 1 96.94 91 LEU A C 1
ATOM 739 O O . LEU A 1 91 ? 9.086 29.422 13.227 1 96.94 91 LEU A O 1
ATOM 743 N N . ARG A 1 92 ? 7.348 29.141 11.852 1 95.38 92 ARG A N 1
ATOM 744 C CA . ARG A 1 92 ? 6.367 29.25 12.93 1 95.38 92 ARG A CA 1
ATOM 745 C C . ARG A 1 92 ? 6.562 28.141 13.961 1 95.38 92 ARG A C 1
ATOM 747 O O . ARG A 1 92 ? 6.316 28.344 15.148 1 95.38 92 ARG A O 1
ATOM 754 N N . HIS A 1 93 ? 7.082 27.047 13.516 1 95.5 93 HIS A N 1
ATOM 755 C CA . HIS A 1 93 ? 7.207 25.906 14.422 1 95.5 93 HIS A CA 1
ATOM 756 C C . HIS A 1 93 ? 8.664 25.672 14.812 1 95.5 93 HIS A C 1
ATOM 758 O O . HIS A 1 93 ? 8.961 24.781 15.617 1 95.5 93 HIS A O 1
ATOM 764 N N . GLY A 1 94 ? 9.578 26.438 14.195 1 96.5 94 GLY A N 1
ATOM 765 C CA . GLY A 1 94 ? 10.977 26.328 14.562 1 96.5 94 GLY A CA 1
ATOM 766 C C . GLY A 1 94 ? 11.695 25.188 13.883 1 96.5 94 GLY A C 1
ATOM 767 O O . GLY A 1 94 ? 12.562 24.547 14.477 1 96.5 94 GLY A O 1
ATOM 768 N N . ALA A 1 95 ? 11.258 24.812 12.68 1 96.88 95 ALA A N 1
ATOM 769 C CA . ALA A 1 95 ? 11.898 23.734 11.93 1 96.88 95 ALA A CA 1
ATOM 770 C C . ALA A 1 95 ? 12.805 24.297 10.828 1 96.88 95 ALA A C 1
ATOM 772 O O . ALA A 1 95 ? 12.594 25.406 10.352 1 96.88 95 ALA A O 1
ATOM 773 N N . SER A 1 96 ? 13.852 23.578 10.539 1 97.25 96 SER A N 1
ATOM 774 C CA . SER A 1 96 ? 14.688 23.891 9.383 1 97.25 96 SER A CA 1
ATOM 775 C C . SER A 1 96 ? 14.062 23.359 8.094 1 97.25 96 SER A C 1
ATOM 777 O O . SER A 1 96 ? 13.844 22.156 7.957 1 97.25 96 SER A O 1
ATOM 779 N N . LYS A 1 97 ? 13.844 24.281 7.195 1 97 97 LYS A N 1
ATOM 780 C CA . LYS A 1 97 ? 13.242 23.891 5.926 1 97 97 LYS A CA 1
ATOM 781 C C . LYS A 1 97 ? 14.125 22.891 5.184 1 97 97 LYS A C 1
ATOM 783 O O . LYS A 1 97 ? 13.641 21.875 4.676 1 97 97 LYS A O 1
ATOM 788 N N . SER A 1 98 ? 15.391 23.188 5.094 1 96.94 98 SER A N 1
ATOM 789 C CA . SER A 1 98 ? 16.328 22.344 4.371 1 96.94 98 SER A CA 1
ATOM 790 C C . SER A 1 98 ? 16.422 20.953 4.988 1 96.94 98 SER A C 1
ATOM 792 O O . SER A 1 98 ? 16.453 19.938 4.273 1 96.94 98 SER A O 1
ATOM 794 N N . SER A 1 99 ? 16.438 20.922 6.289 1 97.19 99 SER A N 1
ATOM 795 C CA . SER A 1 99 ? 16.469 19.641 6.992 1 97.19 99 SER A CA 1
ATOM 796 C C . SER A 1 99 ? 15.203 18.844 6.742 1 97.19 99 SER A C 1
ATOM 798 O O . SER A 1 99 ? 15.266 17.641 6.461 1 97.19 99 SER A O 1
ATOM 800 N N . LEU A 1 100 ? 14.094 19.484 6.816 1 97.81 100 LEU A N 1
ATOM 801 C CA . LEU A 1 100 ? 12.805 18.828 6.594 1 97.81 100 LEU A CA 1
ATOM 802 C C . LEU A 1 100 ? 12.719 18.281 5.176 1 97.81 100 LEU A C 1
ATOM 804 O O . LEU A 1 100 ? 12.328 17.125 4.977 1 97.81 100 LEU A O 1
ATOM 808 N N . GLU A 1 101 ? 13.078 19.047 4.215 1 97.12 101 GLU A N 1
ATOM 809 C CA . GLU A 1 101 ? 13.016 18.641 2.818 1 97.12 101 GLU A CA 1
ATOM 810 C C . GLU A 1 101 ? 13.922 17.438 2.557 1 97.12 101 GLU A C 1
ATOM 812 O O . GLU A 1 101 ? 13.555 16.516 1.812 1 97.12 101 GLU A O 1
ATOM 817 N N . SER A 1 102 ? 15.078 17.469 3.133 1 97.56 102 SER A N 1
ATOM 818 C CA . SER A 1 102 ? 16.016 16.359 2.967 1 97.56 102 SER A CA 1
ATOM 819 C C . SER A 1 102 ? 15.445 15.062 3.531 1 97.56 102 SER A C 1
ATOM 821 O O . SER A 1 102 ? 15.578 14 2.918 1 97.56 102 SER A O 1
ATOM 823 N N . LYS A 1 103 ? 14.852 15.125 4.637 1 97.88 103 LYS A N 1
ATOM 824 C CA . LYS A 1 103 ? 14.25 13.953 5.262 1 97.88 103 LYS A CA 1
ATOM 825 C C . LYS A 1 103 ? 13.078 13.43 4.441 1 97.88 103 LYS A C 1
ATOM 827 O O . LYS A 1 103 ? 12.922 12.227 4.254 1 97.88 103 LYS A O 1
ATOM 832 N N . LEU A 1 104 ? 12.258 14.375 3.939 1 98 104 LEU A N 1
ATOM 833 C CA . LEU A 1 104 ? 11.102 13.992 3.131 1 98 104 LEU A CA 1
ATOM 834 C C . LEU A 1 104 ? 11.547 13.281 1.858 1 98 104 LEU A C 1
ATOM 836 O O . LEU A 1 104 ? 10.922 12.305 1.438 1 98 104 LEU A O 1
ATOM 840 N N . LYS A 1 105 ? 12.617 13.727 1.282 1 97.44 105 LYS A N 1
ATOM 841 C CA . LYS A 1 105 ? 13.109 13.156 0.034 1 97.44 105 LYS A CA 1
ATOM 842 C C . LYS A 1 105 ? 13.586 11.719 0.235 1 97.44 105 LYS A C 1
ATOM 844 O O . LYS A 1 105 ? 13.664 10.945 -0.722 1 97.44 105 LYS A O 1
ATOM 849 N N . GLY A 1 106 ? 13.82 11.367 1.44 1 96.5 106 GLY A N 1
ATOM 850 C CA . GLY A 1 106 ? 14.281 10.023 1.757 1 96.5 106 GLY A CA 1
ATOM 851 C C . GLY A 1 106 ? 13.148 9.023 1.904 1 96.5 106 GLY A C 1
ATOM 852 O O . GLY A 1 106 ? 13.391 7.82 1.993 1 96.5 106 GLY A O 1
ATOM 853 N N . LEU A 1 107 ? 11.961 9.477 1.903 1 96.81 107 LEU A N 1
ATOM 854 C CA . LEU A 1 107 ? 10.805 8.602 2.074 1 96.81 107 LEU A CA 1
ATOM 855 C C . LEU A 1 107 ? 10.461 7.891 0.771 1 96.81 107 LEU A C 1
ATOM 857 O O . LEU A 1 107 ? 10.719 8.414 -0.315 1 96.81 107 LEU A O 1
ATOM 861 N N . ASP A 1 108 ? 9.898 6.645 0.84 1 93.5 108 ASP A N 1
ATOM 862 C CA . ASP A 1 108 ? 9.258 6.035 -0.324 1 93.5 108 ASP A CA 1
ATOM 863 C C . ASP A 1 108 ? 7.797 6.461 -0.437 1 93.5 108 ASP A C 1
ATOM 865 O O . ASP A 1 108 ? 7.293 7.199 0.411 1 93.5 108 ASP A O 1
ATOM 869 N N . ASP A 1 109 ? 7.121 6.066 -1.494 1 93.69 109 ASP A N 1
ATOM 870 C CA . ASP A 1 109 ? 5.758 6.508 -1.771 1 93.69 109 ASP A CA 1
ATOM 871 C C . ASP A 1 109 ? 4.801 6.039 -0.678 1 93.69 109 ASP A C 1
ATOM 873 O O . ASP A 1 109 ? 3.848 6.746 -0.338 1 93.69 109 ASP A O 1
ATOM 877 N N . THR A 1 110 ? 5 4.871 -0.165 1 94.56 110 THR A N 1
ATOM 878 C CA . THR A 1 110 ? 4.121 4.348 0.876 1 94.56 110 THR A CA 1
ATOM 879 C C . THR A 1 110 ? 4.285 5.137 2.17 1 94.56 110 THR A C 1
ATOM 881 O O . THR A 1 110 ? 3.299 5.508 2.807 1 94.56 110 THR A O 1
ATOM 884 N N . GLN A 1 111 ? 5.496 5.406 2.51 1 96.38 111 GLN A N 1
ATOM 885 C CA . GLN A 1 111 ? 5.789 6.219 3.688 1 96.38 111 GLN A CA 1
ATOM 886 C C . GLN A 1 111 ? 5.23 7.629 3.537 1 96.38 111 GLN A C 1
ATOM 888 O O . GLN A 1 111 ? 4.656 8.18 4.48 1 96.38 111 GLN A O 1
ATOM 893 N N . ALA A 1 112 ? 5.398 8.156 2.361 1 96.94 112 ALA A N 1
ATOM 894 C CA . ALA A 1 112 ? 4.883 9.492 2.082 1 96.94 112 ALA A CA 1
ATOM 895 C C . ALA A 1 112 ? 3.363 9.53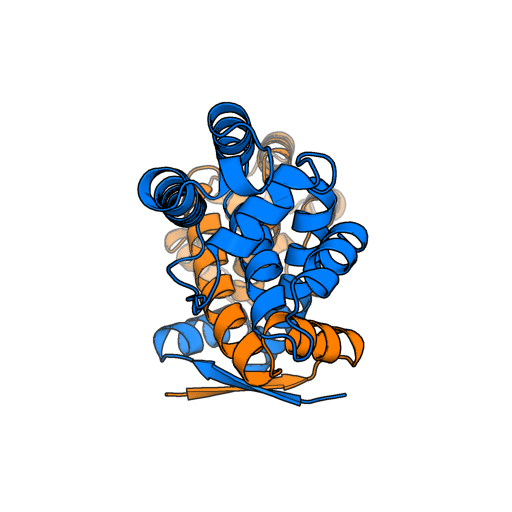9 2.221 1 96.94 112 ALA A C 1
ATOM 897 O O . ALA A 1 112 ? 2.816 10.453 2.84 1 96.94 112 ALA A O 1
ATOM 898 N N . THR A 1 113 ? 2.693 8.555 1.622 1 96.81 113 THR A N 1
ATOM 899 C CA . THR A 1 113 ? 1.24 8.5 1.719 1 96.81 113 THR A CA 1
ATOM 900 C C . THR A 1 113 ? 0.799 8.375 3.174 1 96.81 113 THR A C 1
ATOM 902 O O . THR A 1 113 ? -0.137 9.055 3.605 1 96.81 113 THR A O 1
ATOM 905 N N . ALA A 1 114 ? 1.485 7.512 3.896 1 96.25 114 ALA A N 1
ATOM 906 C CA . ALA A 1 114 ? 1.141 7.312 5.301 1 96.25 114 ALA A CA 1
ATOM 907 C C . ALA A 1 114 ? 1.278 8.609 6.09 1 96.25 114 ALA A C 1
ATOM 909 O O . ALA A 1 114 ? 0.425 8.938 6.922 1 96.25 114 ALA A O 1
ATOM 910 N N . LEU A 1 115 ? 2.311 9.32 5.848 1 96.62 115 LEU A N 1
ATOM 911 C CA . LEU A 1 115 ? 2.564 10.586 6.531 1 96.62 115 LEU A CA 1
ATOM 912 C C . LEU A 1 115 ? 1.496 11.617 6.18 1 96.62 115 LEU A C 1
ATOM 914 O O . LEU A 1 115 ? 1.041 12.367 7.047 1 96.62 115 LEU A O 1
ATOM 918 N N . MET A 1 116 ? 1.082 11.648 4.941 1 96.56 116 MET A N 1
ATOM 919 C CA . MET A 1 116 ? 0.038 12.578 4.512 1 96.56 116 MET A CA 1
ATOM 920 C C . MET A 1 116 ? -1.298 12.234 5.16 1 96.56 116 MET A C 1
ATOM 922 O O . MET A 1 116 ? -2.039 13.125 5.578 1 96.56 116 MET A O 1
ATOM 926 N N . VAL A 1 117 ? -1.601 10.961 5.184 1 95 117 VAL A N 1
ATOM 927 C CA . VAL A 1 117 ? -2.83 10.508 5.824 1 95 117 VAL A CA 1
ATOM 928 C C . VAL A 1 117 ? -2.812 10.883 7.305 1 95 117 VAL A C 1
ATOM 930 O O . VAL A 1 117 ? -3.793 11.422 7.824 1 95 117 VAL A O 1
ATOM 933 N N . TRP A 1 118 ? -1.694 10.656 7.922 1 94.31 118 TRP A N 1
ATOM 934 C CA . TRP A 1 118 ? -1.538 10.984 9.336 1 94.31 118 TRP A CA 1
ATOM 935 C C . TRP A 1 118 ? -1.715 12.484 9.562 1 94.31 118 TRP A C 1
ATOM 937 O O . TRP A 1 118 ? -2.43 12.898 10.477 1 94.31 118 TRP A O 1
ATOM 947 N N . ALA A 1 119 ? -1.074 13.273 8.797 1 94.56 119 ALA A N 1
ATOM 948 C CA . ALA A 1 119 ? -1.12 14.727 8.938 1 94.56 119 ALA A CA 1
ATOM 949 C C . ALA A 1 119 ? -2.535 15.258 8.719 1 94.56 119 ALA A C 1
ATOM 951 O O . ALA A 1 119 ? -3.006 16.125 9.469 1 94.56 119 ALA A O 1
ATOM 952 N N . SER A 1 120 ? -3.186 14.75 7.742 1 93.25 120 SER A N 1
ATOM 953 C CA . SER A 1 120 ? -4.531 15.195 7.398 1 93.25 120 SER A CA 1
ATOM 954 C C . SER A 1 120 ? -5.539 14.789 8.469 1 93.25 120 SER A C 1
ATOM 956 O O . SER A 1 120 ? -6.547 15.469 8.664 1 93.25 120 SER A O 1
ATOM 958 N N . ALA A 1 121 ? -5.277 13.688 9.102 1 91.69 121 ALA A N 1
ATOM 959 C CA . ALA A 1 121 ? -6.184 13.148 10.109 1 91.69 121 ALA A CA 1
ATOM 960 C C . ALA A 1 121 ? -6.383 14.141 11.25 1 91.69 121 ALA A C 1
ATOM 962 O O . ALA A 1 121 ? -7.469 14.211 11.836 1 91.69 121 ALA A O 1
ATOM 963 N N . PHE A 1 122 ? -5.379 14.875 11.531 1 91.25 122 PHE A N 1
ATOM 964 C CA . PHE A 1 122 ? -5.488 15.883 12.578 1 91.25 122 PHE A CA 1
ATOM 965 C C . PHE A 1 122 ? -6.656 16.828 12.305 1 91.25 122 PHE A C 1
ATOM 967 O O . PHE A 1 122 ? -7.383 17.203 13.219 1 91.25 122 PHE A O 1
ATOM 974 N N . TRP A 1 123 ? -6.828 17.156 11.102 1 89.88 123 TRP A N 1
ATOM 975 C CA . TRP A 1 123 ? -7.762 18.219 10.734 1 89.88 123 TRP A CA 1
ATOM 976 C C . TRP A 1 123 ? -9.164 17.656 10.508 1 89.88 123 TRP A C 1
ATOM 978 O O . TRP A 1 123 ? -10.125 18.406 10.367 1 89.88 123 TRP A O 1
ATOM 988 N N . VAL A 1 124 ? -9.305 16.469 10.43 1 82.44 124 VAL A N 1
ATOM 989 C CA . VAL A 1 124 ? -10.633 15.898 10.258 1 82.44 124 VAL A CA 1
ATOM 990 C C . VAL A 1 124 ? -11.148 15.375 11.594 1 82.44 124 VAL A C 1
ATOM 992 O O . VAL A 1 124 ? -12.312 14.969 11.703 1 82.44 124 VAL A O 1
ATOM 995 N N . SER A 1 125 ? -10.266 15.359 12.5 1 74.5 125 SER A N 1
ATOM 996 C CA . SER A 1 125 ? -10.672 14.953 13.844 1 74.5 125 SER A CA 1
ATOM 997 C C . SER A 1 125 ? -11.438 16.062 14.555 1 74.5 125 SER A C 1
ATOM 999 O O . SER A 1 125 ? -11.258 17.234 14.25 1 74.5 125 SER A O 1
ATOM 1001 N N . ARG A 1 126 ? -12.375 15.695 15.359 1 63.62 126 ARG A N 1
ATOM 1002 C CA . ARG A 1 126 ? -13.281 16.625 16.031 1 63.62 126 ARG A CA 1
ATOM 1003 C C . ARG A 1 126 ? -12.516 17.547 16.969 1 63.62 126 ARG A C 1
ATOM 1005 O O . ARG A 1 126 ? -12.992 18.641 17.297 1 63.62 126 ARG A O 1
ATOM 1012 N N . ASN A 1 127 ? -11.43 17.156 17.391 1 61.22 127 ASN A N 1
ATOM 1013 C CA . ASN A 1 127 ? -10.773 17.969 18.422 1 61.22 127 ASN A CA 1
ATOM 1014 C C . ASN A 1 127 ? -9.555 18.703 17.859 1 61.22 127 ASN A C 1
ATOM 1016 O O . ASN A 1 127 ? -8.539 18.828 18.547 1 61.22 127 ASN A O 1
ATOM 1020 N N . CYS A 1 128 ? -9.805 19.328 16.641 1 63.44 128 CYS A N 1
ATOM 1021 C CA . CYS A 1 128 ? -8.672 20 16 1 63.44 128 CYS A CA 1
ATOM 1022 C C . CYS A 1 128 ? -8.43 21.375 16.641 1 63.44 128 CYS A C 1
ATOM 1024 O O . CYS A 1 128 ? -9.312 22.234 16.641 1 63.44 128 CYS A O 1
ATOM 1026 N N . SER A 1 129 ? -7.566 21.531 17.75 1 59.62 129 SER A N 1
ATOM 1027 C CA . SER A 1 129 ? -7.066 22.797 18.297 1 59.62 129 SER A CA 1
ATOM 1028 C C . SER A 1 129 ? -5.547 22.781 18.406 1 59.62 129 SER A C 1
ATOM 1030 O O . SER A 1 129 ? -4.918 21.734 18.266 1 59.62 129 SER A O 1
ATOM 1032 N N . ALA A 1 130 ? -4.988 24.016 18.328 1 58.56 130 ALA A N 1
ATOM 1033 C CA . ALA A 1 130 ? -3.541 24.109 18.516 1 58.56 130 ALA A CA 1
ATOM 1034 C C . ALA A 1 130 ? -3.062 23.203 19.641 1 58.56 130 ALA A C 1
ATOM 1036 O O . ALA A 1 130 ? -2.033 22.547 19.516 1 58.56 130 ALA A O 1
ATOM 1037 N N . GLU A 1 131 ? -3.635 23.422 20.859 1 63 131 GLU A N 1
ATOM 1038 C CA . GLU A 1 131 ? -3.316 22.578 22 1 63 131 GLU A CA 1
ATOM 1039 C C . GLU A 1 131 ? -3.438 21.094 21.641 1 63 131 GLU A C 1
ATOM 1041 O O . GLU A 1 131 ? -2.633 20.266 22.094 1 63 131 GLU A O 1
ATOM 1046 N N . ASN A 1 132 ? -4.121 20.969 20.734 1 84.94 132 ASN A N 1
ATOM 1047 C CA . ASN A 1 132 ? -4.426 19.609 20.328 1 84.94 132 ASN A CA 1
ATOM 1048 C C . ASN A 1 132 ? -3.379 19.062 19.375 1 84.94 132 ASN A C 1
ATOM 1050 O O . ASN A 1 132 ? -3.123 17.859 19.344 1 84.94 132 ASN A O 1
ATOM 1054 N N . MET A 1 133 ? -2.57 20.078 18.906 1 87.94 133 MET A N 1
ATOM 1055 C CA . MET A 1 133 ? -1.549 19.625 17.969 1 87.94 133 MET A CA 1
ATOM 1056 C C . MET A 1 133 ? -0.362 19.016 18.703 1 87.94 133 MET A C 1
ATOM 1058 O O . MET A 1 133 ? 0.18 17.984 18.281 1 87.94 133 MET A O 1
ATOM 1062 N N . ASP A 1 134 ? -0.01 19.609 19.844 1 89.94 134 ASP A N 1
ATOM 1063 C CA . ASP A 1 134 ? 1.084 19.078 20.656 1 89.94 134 ASP A CA 1
ATOM 1064 C C . ASP A 1 134 ? 0.774 17.656 21.141 1 89.94 134 ASP A C 1
ATOM 1066 O O . ASP A 1 134 ? 1.646 16.797 21.125 1 89.94 134 ASP A O 1
ATOM 1070 N N . GLU A 1 135 ? -0.372 17.516 21.516 1 89.31 135 GLU A N 1
ATOM 1071 C CA . GLU A 1 135 ? -0.78 16.188 21.969 1 89.31 135 GLU A CA 1
ATOM 1072 C C . GLU A 1 135 ? -0.778 15.195 20.812 1 89.31 135 GLU A C 1
ATOM 1074 O O . GLU A 1 135 ? -0.381 14.039 20.984 1 89.31 135 GLU A O 1
ATOM 1079 N N . TYR A 1 136 ? -1.228 15.68 19.734 1 91.56 136 TYR A N 1
ATOM 1080 C CA . TYR A 1 136 ? -1.28 14.852 18.531 1 91.56 136 TYR A CA 1
ATOM 1081 C C . TYR A 1 136 ? 0.114 14.391 18.125 1 91.56 136 TYR A C 1
ATOM 1083 O O . TYR A 1 136 ? 0.31 13.219 17.781 1 91.56 136 TYR A O 1
ATOM 1091 N N . ILE A 1 137 ? 1.067 15.266 18.297 1 91.94 137 ILE A N 1
ATOM 1092 C CA . ILE A 1 137 ? 2.451 15 17.922 1 91.94 137 ILE A CA 1
ATOM 1093 C C . ILE A 1 137 ? 3.078 14.039 18.922 1 91.94 137 ILE A C 1
ATOM 1095 O O . ILE A 1 137 ? 3.852 13.148 18.547 1 91.94 137 ILE A O 1
ATOM 1099 N N . ARG A 1 138 ? 2.695 14.195 20.141 1 88.25 138 ARG A N 1
ATOM 1100 C CA . ARG A 1 138 ? 3.223 13.32 21.188 1 88.25 138 ARG A CA 1
ATOM 1101 C C . ARG A 1 138 ? 2.76 11.883 20.984 1 88.25 138 ARG A C 1
ATOM 1103 O O . ARG A 1 138 ? 3.469 10.938 21.344 1 88.25 138 ARG A O 1
ATOM 1110 N N . ALA A 1 139 ? 1.637 11.719 20.375 1 84.5 139 ALA A N 1
ATOM 1111 C CA . ALA A 1 139 ? 1.051 10.398 20.156 1 84.5 139 ALA A CA 1
ATOM 1112 C C . ALA A 1 139 ? 1.559 9.781 18.859 1 84.5 139 ALA A C 1
ATOM 1114 O O . ALA A 1 139 ? 1.194 8.648 18.516 1 84.5 139 ALA A O 1
ATOM 1115 N N . TYR A 1 140 ? 2.385 10.516 18.281 1 85.62 140 TYR A N 1
ATOM 1116 C CA . TYR A 1 140 ? 2.941 10.039 17.016 1 85.62 140 TYR A CA 1
ATOM 1117 C C . TYR A 1 140 ? 3.754 8.766 17.219 1 85.62 140 TYR A C 1
ATOM 1119 O O . TYR A 1 140 ? 3.68 7.836 16.406 1 85.62 140 TYR A O 1
ATOM 1127 N N . MET B 1 1 ? -21.547 4.441 -10.43 1 78.94 1 MET B N 1
ATOM 1128 C CA . MET B 1 1 ? -20.344 4.102 -9.672 1 78.94 1 MET B CA 1
ATOM 1129 C C . MET B 1 1 ? -20.594 2.902 -8.766 1 78.94 1 MET B C 1
ATOM 1131 O O . MET B 1 1 ? -21.469 2.938 -7.91 1 78.94 1 MET B O 1
ATOM 1135 N N . PRO B 1 2 ? -19.922 1.798 -9.109 1 87 2 PRO B N 1
ATOM 1136 C CA . PRO B 1 2 ? -20.172 0.583 -8.328 1 87 2 PRO B CA 1
ATOM 1137 C C . PRO B 1 2 ? -19.844 0.754 -6.848 1 87 2 PRO B C 1
ATOM 1139 O O . PRO B 1 2 ? -19.031 1.61 -6.484 1 87 2 PRO B O 1
ATOM 1142 N N . GLN B 1 3 ? -20.625 0.047 -6.062 1 90.81 3 GLN B N 1
ATOM 1143 C CA . GLN B 1 3 ? -20.406 0.063 -4.621 1 90.81 3 GLN B CA 1
ATOM 1144 C C . GLN B 1 3 ? -19.781 -1.25 -4.145 1 90.81 3 GLN B C 1
ATOM 1146 O O . GLN B 1 3 ? -20.172 -2.326 -4.605 1 90.81 3 GLN B O 1
ATOM 1151 N N . VAL B 1 4 ? -18.828 -1.069 -3.332 1 90.69 4 VAL B N 1
ATOM 1152 C CA . VAL B 1 4 ? -18.156 -2.229 -2.744 1 90.69 4 VAL B CA 1
ATOM 1153 C C . VAL B 1 4 ? -18.422 -2.262 -1.239 1 90.69 4 VAL B C 1
ATOM 1155 O O . VAL B 1 4 ? -18.422 -1.219 -0.58 1 90.69 4 VAL B O 1
ATOM 1158 N N . ALA B 1 5 ? -18.609 -3.512 -0.724 1 91.12 5 ALA B N 1
ATOM 1159 C CA . ALA B 1 5 ? -18.812 -3.723 0.707 1 91.12 5 ALA B CA 1
ATOM 1160 C C . ALA B 1 5 ? -17.812 -4.723 1.262 1 91.12 5 ALA B C 1
ATOM 1162 O O . ALA B 1 5 ? -17.453 -5.703 0.595 1 91.12 5 ALA B O 1
ATOM 1163 N N . ALA B 1 6 ? -17.359 -4.406 2.441 1 91.31 6 ALA B N 1
ATOM 1164 C CA . ALA B 1 6 ? -16.375 -5.27 3.07 1 91.31 6 ALA B CA 1
ATOM 1165 C C . ALA B 1 6 ? -16.578 -5.34 4.582 1 91.31 6 ALA B C 1
ATOM 1167 O O . ALA B 1 6 ? -16.922 -4.34 5.215 1 91.31 6 ALA B O 1
ATOM 1168 N N . ARG B 1 7 ? -16.484 -6.578 5.105 1 90.31 7 ARG B N 1
ATOM 1169 C CA . ARG B 1 7 ? -16.5 -6.742 6.559 1 90.31 7 ARG B CA 1
ATOM 1170 C C . ARG B 1 7 ? -15.109 -6.477 7.145 1 90.31 7 ARG B C 1
ATOM 1172 O O . ARG B 1 7 ? -14.109 -6.965 6.621 1 90.31 7 ARG B O 1
ATOM 1179 N N . ILE B 1 8 ? -15.039 -5.578 8.125 1 90.94 8 ILE B N 1
ATOM 1180 C CA . ILE B 1 8 ? -13.781 -5.242 8.781 1 90.94 8 ILE B CA 1
ATOM 1181 C C . ILE B 1 8 ? -13.93 -5.418 10.297 1 90.94 8 ILE B C 1
ATOM 1183 O O . ILE B 1 8 ? -15.039 -5.59 10.797 1 90.94 8 ILE B O 1
ATOM 1187 N N . ASN B 1 9 ? -12.812 -5.582 10.953 1 91.75 9 ASN B N 1
ATOM 1188 C CA . ASN B 1 9 ? -12.883 -5.703 12.406 1 91.75 9 ASN B CA 1
ATOM 1189 C C . ASN B 1 9 ? -13.023 -4.34 13.078 1 91.75 9 ASN B C 1
ATOM 1191 O O . ASN B 1 9 ? -12.938 -3.307 12.414 1 91.75 9 ASN B O 1
ATOM 1195 N N . ASP B 1 10 ? -13.211 -4.27 14.422 1 93.25 10 ASP B N 1
ATOM 1196 C CA . ASP B 1 10 ? -13.484 -3.049 15.164 1 93.25 10 ASP B CA 1
ATOM 1197 C C . ASP B 1 10 ? -12.281 -2.107 15.148 1 93.25 10 ASP B C 1
ATOM 1199 O O . ASP B 1 10 ? -12.445 -0.889 15.062 1 93.25 10 ASP B O 1
ATOM 1203 N N . ASP B 1 11 ? -11.156 -2.678 15.203 1 92.31 11 ASP B N 1
ATOM 1204 C CA . ASP B 1 11 ? -9.938 -1.877 15.219 1 92.31 11 ASP B CA 1
ATOM 1205 C C . ASP B 1 11 ? -9.742 -1.158 13.883 1 92.31 11 ASP B C 1
ATOM 1207 O O . ASP B 1 11 ? -9.344 0.01 13.852 1 92.31 11 ASP B O 1
ATOM 1211 N N . GLN B 1 12 ? -10.016 -1.827 12.859 1 91.69 12 GLN B N 1
ATOM 1212 C CA . GLN B 1 12 ? -9.906 -1.248 11.531 1 91.69 12 GLN B CA 1
ATOM 1213 C C . GLN B 1 12 ? -10.93 -0.131 11.328 1 91.69 12 GLN B C 1
ATOM 1215 O O . GLN B 1 12 ? -10.609 0.913 10.758 1 91.69 12 GLN B O 1
ATOM 1220 N N . GLU B 1 13 ? -12.102 -0.404 11.766 1 93 13 GLU B N 1
ATOM 1221 C CA . GLU B 1 13 ? -13.133 0.622 11.68 1 93 13 GLU B CA 1
ATOM 1222 C C . GLU B 1 13 ? -12.727 1.882 12.445 1 93 13 GLU B C 1
ATOM 1224 O O . GLU B 1 13 ? -12.906 2.996 11.945 1 93 13 GLU B O 1
ATOM 1229 N N . ARG B 1 14 ? -12.219 1.716 13.602 1 92.81 14 ARG B N 1
ATOM 1230 C CA . ARG B 1 14 ? -11.773 2.846 14.414 1 92.81 14 ARG B CA 1
ATOM 1231 C C . ARG B 1 14 ? -10.68 3.635 13.703 1 92.81 14 ARG B C 1
ATOM 1233 O O . ARG B 1 14 ? -10.703 4.867 13.695 1 92.81 14 ARG B O 1
ATOM 1240 N N . TRP B 1 15 ? -9.773 2.867 13.156 1 92.25 15 TRP B N 1
ATOM 1241 C CA . TRP B 1 15 ? -8.68 3.52 12.445 1 92.25 15 TRP B CA 1
ATOM 1242 C C . TRP B 1 15 ? -9.211 4.371 11.297 1 92.25 15 TRP B C 1
ATOM 1244 O O . TRP B 1 15 ? -8.812 5.527 11.133 1 92.25 15 TRP B O 1
ATOM 1254 N N . LEU B 1 16 ? -10.094 3.834 10.562 1 92.62 16 LEU B N 1
ATOM 1255 C CA . LEU B 1 16 ? -10.664 4.547 9.422 1 92.62 16 LEU B CA 1
ATOM 1256 C C . LEU B 1 16 ? -11.383 5.812 9.875 1 92.62 16 LEU B C 1
ATOM 1258 O O . LEU B 1 16 ? -11.227 6.875 9.266 1 92.62 16 LEU B O 1
ATOM 1262 N N . LYS B 1 17 ? -12.102 5.719 10.883 1 91.75 17 LYS B N 1
ATOM 1263 C CA . LYS B 1 17 ? -12.836 6.867 11.406 1 91.75 17 LYS B CA 1
ATOM 1264 C C . LYS B 1 17 ? -11.891 7.934 11.938 1 91.75 17 LYS B C 1
ATOM 1266 O O . LYS B 1 17 ? -12.102 9.125 11.719 1 91.75 17 LYS B O 1
ATOM 1271 N N . ASP B 1 18 ? -10.844 7.484 12.57 1 89.81 18 ASP B N 1
ATOM 1272 C CA . ASP B 1 18 ? -9.883 8.406 13.172 1 89.81 18 ASP B CA 1
ATOM 1273 C C . ASP B 1 18 ? -9.109 9.164 12.102 1 89.81 18 ASP B C 1
ATOM 1275 O O . ASP B 1 18 ? -8.789 10.344 12.281 1 89.81 18 ASP B O 1
ATOM 1279 N N . TYR B 1 19 ? -8.938 8.539 11.031 1 90.62 19 TYR B N 1
ATOM 1280 C CA . TYR B 1 19 ? -8.031 9.125 10.047 1 90.62 19 TYR B CA 1
ATOM 1281 C C . TYR B 1 19 ? -8.805 9.773 8.906 1 90.62 19 TYR B C 1
ATOM 1283 O O . TYR B 1 19 ? -8.289 10.641 8.203 1 90.62 19 TYR B O 1
ATOM 1291 N N . PHE B 1 20 ? -10.07 9.359 8.758 1 91.44 20 PHE B N 1
ATOM 1292 C CA . PHE B 1 20 ? -10.789 9.859 7.59 1 91.44 20 PHE B CA 1
ATOM 1293 C C . PHE B 1 20 ? -12.164 10.398 7.992 1 91.44 20 PHE B C 1
ATOM 1295 O O . PHE B 1 20 ? -12.961 10.773 7.133 1 91.44 20 PHE B O 1
ATOM 1302 N N . ARG B 1 21 ? -12.5 10.484 9.156 1 88.81 21 ARG B N 1
ATOM 1303 C CA . ARG B 1 21 ? -13.75 10.977 9.727 1 88.81 21 ARG B CA 1
ATOM 1304 C C . ARG B 1 21 ? -14.836 9.906 9.672 1 88.81 21 ARG B C 1
ATOM 1306 O O . ARG B 1 21 ? -15.555 9.688 10.656 1 88.81 21 ARG B O 1
ATOM 1313 N N . THR B 1 22 ? -14.984 9.258 8.531 1 90.81 22 THR B N 1
ATOM 1314 C CA . THR B 1 22 ? -15.938 8.164 8.406 1 90.81 22 THR B CA 1
ATOM 1315 C C . THR B 1 22 ? -15.266 6.93 7.816 1 90.81 22 THR B C 1
ATOM 1317 O O . THR B 1 22 ? -14.266 7.035 7.109 1 90.81 22 THR B O 1
ATOM 1320 N N . LYS B 1 23 ? -15.867 5.766 8.086 1 91.62 23 LYS B N 1
ATOM 1321 C CA . LYS B 1 23 ? -15.32 4.527 7.539 1 91.62 23 LYS B CA 1
ATOM 1322 C C . LYS B 1 23 ? -15.469 4.488 6.023 1 91.62 23 LYS B C 1
ATOM 1324 O O . LYS B 1 23 ? -14.602 3.971 5.32 1 91.62 23 LYS B O 1
ATOM 1329 N N . SER B 1 24 ? -16.531 5.047 5.508 1 91.19 24 SER B N 1
ATOM 1330 C CA . SER B 1 24 ? -16.766 5.059 4.07 1 91.19 24 SER B CA 1
ATOM 1331 C C . SER B 1 24 ? -15.758 5.953 3.352 1 91.19 24 SER B C 1
ATOM 1333 O O . SER B 1 24 ? -15.258 5.598 2.285 1 91.19 24 SER B O 1
ATOM 1335 N N . ALA B 1 25 ? -15.461 7.066 3.947 1 91.19 25 ALA B N 1
ATOM 1336 C CA . ALA B 1 25 ? -14.477 7.973 3.363 1 91.19 25 ALA B CA 1
ATOM 1337 C C . ALA B 1 25 ? -13.094 7.324 3.312 1 91.19 25 ALA B C 1
ATOM 1339 O O . ALA B 1 25 ? -12.367 7.469 2.324 1 91.19 25 ALA B O 1
ATOM 1340 N N . GLY B 1 26 ? -12.773 6.602 4.387 1 93.88 26 GLY B N 1
ATOM 1341 C CA . GLY B 1 26 ? -11.508 5.883 4.41 1 93.88 26 GLY B CA 1
ATOM 1342 C C . GLY B 1 26 ? -11.414 4.809 3.342 1 93.88 26 GLY B C 1
ATOM 1343 O O . GLY B 1 26 ? -10.398 4.703 2.652 1 93.88 26 GLY B O 1
ATOM 1344 N N . ALA B 1 27 ? -12.484 4.113 3.217 1 93.5 27 ALA B N 1
ATOM 1345 C CA . ALA B 1 27 ? -12.516 3.053 2.213 1 93.5 27 ALA B CA 1
ATOM 1346 C C . ALA B 1 27 ? -12.43 3.629 0.803 1 93.5 27 ALA B C 1
ATOM 1348 O O . ALA B 1 27 ? -11.781 3.051 -0.073 1 93.5 27 ALA B O 1
ATOM 1349 N N . GLU B 1 28 ? -13.07 4.73 0.599 1 92.75 28 GLU B N 1
ATOM 1350 C CA . GLU B 1 28 ? -13.094 5.375 -0.711 1 92.75 28 GLU B CA 1
ATOM 1351 C C . GLU B 1 28 ? -11.711 5.914 -1.079 1 92.75 28 GLU B C 1
ATOM 1353 O O . GLU B 1 28 ? -11.398 6.074 -2.26 1 92.75 28 GLU B O 1
ATOM 1358 N N . PHE B 1 29 ? -10.922 6.152 -0.125 1 93.56 29 PHE B N 1
ATOM 1359 C CA . PHE B 1 29 ? -9.539 6.551 -0.353 1 93.56 29 PHE B CA 1
ATOM 1360 C C . PHE B 1 29 ? -8.648 5.328 -0.547 1 93.56 29 PHE B C 1
ATOM 1362 O O . PHE B 1 29 ? -7.859 5.273 -1.491 1 93.56 29 PHE B O 1
ATOM 1369 N N . ILE B 1 30 ? -8.812 4.387 0.311 1 95.38 30 ILE B N 1
ATOM 1370 C CA . ILE B 1 30 ? -7.867 3.283 0.432 1 95.38 30 ILE B CA 1
ATOM 1371 C C . ILE B 1 30 ? -7.977 2.369 -0.786 1 95.38 30 ILE B C 1
ATOM 1373 O O . ILE B 1 30 ? -6.965 1.91 -1.32 1 95.38 30 ILE B O 1
ATOM 1377 N N . LEU B 1 31 ? -9.141 2.086 -1.212 1 94.56 31 LEU B N 1
ATOM 1378 C CA . LEU B 1 31 ? -9.328 1.09 -2.262 1 94.56 31 LEU B CA 1
ATOM 1379 C C . LEU B 1 31 ? -8.672 1.538 -3.561 1 94.56 31 LEU B C 1
ATOM 1381 O O . LEU B 1 31 ? -7.812 0.836 -4.102 1 94.56 31 LEU B O 1
ATOM 1385 N N . PRO B 1 32 ? -9.008 2.732 -3.986 1 93.19 32 PRO B N 1
ATOM 1386 C CA . PRO B 1 32 ? -8.328 3.17 -5.207 1 93.19 32 PRO B CA 1
ATOM 1387 C C . PRO B 1 32 ? -6.816 3.311 -5.02 1 93.19 32 PRO B C 1
ATOM 1389 O O . PRO B 1 32 ? -6.047 2.988 -5.926 1 93.19 32 PRO B O 1
ATOM 1392 N N . TRP B 1 33 ? -6.398 3.809 -3.914 1 94.62 33 TRP B N 1
ATOM 1393 C CA . TRP B 1 33 ? -4.977 3.957 -3.625 1 94.62 33 TRP B CA 1
ATOM 1394 C C . TRP B 1 33 ? -4.258 2.615 -3.717 1 94.62 33 TRP B C 1
ATOM 1396 O O . TRP B 1 33 ? -3.176 2.521 -4.297 1 94.62 33 TRP B O 1
ATOM 1406 N N . ALA B 1 34 ? -4.855 1.629 -3.098 1 95.12 34 ALA B N 1
ATOM 1407 C CA . ALA B 1 34 ? -4.25 0.3 -3.084 1 95.12 34 ALA B CA 1
ATOM 1408 C C . ALA B 1 34 ? -4.148 -0.27 -4.496 1 95.12 34 ALA B C 1
ATOM 1410 O O . ALA B 1 34 ? -3.121 -0.848 -4.863 1 95.12 34 ALA B O 1
ATOM 1411 N N . VAL B 1 35 ? -5.199 -0.098 -5.23 1 93.19 35 VAL B N 1
ATOM 1412 C CA . VAL B 1 35 ? -5.211 -0.596 -6.602 1 93.19 35 VAL B CA 1
ATOM 1413 C C . VAL B 1 35 ? -4.074 0.051 -7.395 1 93.19 35 VAL B C 1
ATOM 1415 O O . VAL B 1 35 ? -3.305 -0.641 -8.062 1 93.19 35 VAL B O 1
ATOM 1418 N N . ASP B 1 36 ? -3.934 1.311 -7.273 1 92.75 36 ASP B N 1
ATOM 1419 C CA . ASP B 1 36 ? -2.875 2.037 -7.965 1 92.75 36 ASP B CA 1
ATOM 1420 C C . ASP B 1 36 ? -1.496 1.598 -7.477 1 92.75 36 ASP B C 1
ATOM 1422 O O . ASP B 1 36 ? -0.562 1.472 -8.273 1 92.75 36 ASP B O 1
ATOM 1426 N N . THR B 1 37 ? -1.396 1.442 -6.211 1 94.19 37 THR B N 1
ATOM 1427 C CA . THR B 1 37 ? -0.141 1.03 -5.59 1 94.19 37 THR B CA 1
ATOM 1428 C C . THR B 1 37 ? 0.294 -0.337 -6.105 1 94.19 37 THR B C 1
ATOM 1430 O O . THR B 1 37 ? 1.467 -0.542 -6.426 1 94.19 37 THR B O 1
ATOM 1433 N N . PHE B 1 38 ? -0.632 -1.263 -6.211 1 94.5 38 PHE B N 1
ATOM 1434 C CA . PHE B 1 38 ? -0.314 -2.598 -6.707 1 94.5 38 PHE B CA 1
ATOM 1435 C C . PHE B 1 38 ? 0.096 -2.547 -8.172 1 94.5 38 PHE B C 1
ATOM 1437 O O . PHE B 1 38 ? 1.051 -3.211 -8.578 1 94.5 38 PHE B O 1
ATOM 1444 N N . PHE B 1 39 ? -0.556 -1.772 -8.938 1 92.19 39 PHE B N 1
ATOM 1445 C CA . PHE B 1 39 ? -0.203 -1.62 -10.352 1 92.19 39 PHE B CA 1
ATOM 1446 C C . PHE B 1 39 ? 1.214 -1.078 -10.492 1 92.19 39 PHE B C 1
ATOM 1448 O O . PHE B 1 39 ? 1.995 -1.582 -11.305 1 92.19 39 PHE B O 1
ATOM 1455 N N . ARG B 1 40 ? 1.502 -0.098 -9.766 1 92.75 40 ARG B N 1
ATOM 1456 C CA . ARG B 1 40 ? 2.826 0.511 -9.836 1 92.75 40 ARG B CA 1
ATOM 1457 C C . ARG B 1 40 ? 3.902 -0.46 -9.367 1 92.75 40 ARG B C 1
ATOM 1459 O O . ARG B 1 40 ? 4.996 -0.509 -9.938 1 92.75 40 ARG B O 1
ATOM 1466 N N . ALA B 1 41 ? 3.559 -1.146 -8.289 1 94.56 41 ALA B N 1
ATOM 1467 C CA . ALA B 1 41 ? 4.508 -2.117 -7.754 1 94.56 41 ALA B CA 1
ATOM 1468 C C . ALA B 1 41 ? 4.836 -3.195 -8.781 1 94.56 41 ALA B C 1
ATOM 1470 O O . ALA B 1 41 ? 6.004 -3.5 -9.023 1 94.56 41 ALA B O 1
ATOM 1471 N N . ILE B 1 42 ? 3.852 -3.703 -9.445 1 94.88 42 ILE B N 1
ATOM 1472 C CA . ILE B 1 42 ? 4.043 -4.746 -10.438 1 94.88 42 ILE B CA 1
ATOM 1473 C C . ILE B 1 42 ? 4.828 -4.191 -11.625 1 94.88 42 ILE B C 1
ATOM 1475 O O . ILE B 1 42 ? 5.738 -4.848 -12.141 1 94.88 42 ILE B O 1
ATOM 1479 N N . THR B 1 43 ? 4.477 -3.037 -12.031 1 93.62 43 THR B N 1
ATOM 1480 C CA . THR B 1 43 ? 5.156 -2.404 -13.156 1 93.62 43 THR B CA 1
ATOM 1481 C C . THR B 1 43 ? 6.637 -2.205 -12.852 1 93.62 43 THR B C 1
ATOM 1483 O O . THR B 1 43 ? 7.484 -2.365 -13.734 1 93.62 43 THR B O 1
ATOM 1486 N N . SER B 1 44 ? 6.953 -1.936 -11.617 1 94.12 44 SER B N 1
ATOM 1487 C CA . SER B 1 44 ? 8.328 -1.653 -11.234 1 94.12 44 SER B CA 1
ATOM 1488 C C . SER B 1 44 ? 9.18 -2.92 -11.242 1 94.12 44 SER B C 1
ATOM 1490 O O . SER B 1 44 ? 10.406 -2.852 -11.352 1 94.12 44 SER B O 1
ATOM 1492 N N . ILE B 1 45 ? 8.539 -4.07 -11.188 1 93.75 45 ILE B N 1
ATOM 1493 C CA . ILE B 1 45 ? 9.328 -5.297 -11.094 1 93.75 45 ILE B CA 1
ATOM 1494 C C . ILE B 1 45 ? 9.078 -6.164 -12.32 1 93.75 45 ILE B C 1
ATOM 1496 O O . ILE B 1 45 ? 9.453 -7.336 -12.352 1 93.75 45 ILE B O 1
ATOM 1500 N N . LYS B 1 46 ? 8.43 -5.676 -13.266 1 88.69 46 LYS B N 1
ATOM 1501 C CA . LYS B 1 46 ? 7.969 -6.41 -14.445 1 88.69 46 LYS B CA 1
ATOM 1502 C C . LYS B 1 46 ? 9.141 -7.047 -15.188 1 88.69 46 LYS B C 1
ATOM 1504 O O . LYS B 1 46 ? 9.016 -8.141 -15.734 1 88.69 46 LYS B O 1
ATOM 1509 N N . HIS B 1 47 ? 10.305 -6.422 -15.172 1 91.88 47 HIS B N 1
ATOM 1510 C CA . HIS B 1 47 ? 11.43 -6.891 -15.969 1 91.88 47 HIS B CA 1
ATOM 1511 C C . HIS B 1 47 ? 12.398 -7.715 -15.125 1 91.88 47 HIS B C 1
ATOM 1513 O O . HIS B 1 47 ? 13.383 -8.25 -15.648 1 91.88 47 HIS B O 1
ATOM 1519 N N . MET B 1 48 ? 12.07 -7.934 -13.953 1 95.88 48 MET B N 1
ATOM 1520 C CA . MET B 1 48 ? 13.008 -8.555 -13.031 1 95.88 48 MET B CA 1
ATOM 1521 C C . MET B 1 48 ? 12.992 -10.078 -13.18 1 95.88 48 MET B C 1
ATOM 1523 O O . MET B 1 48 ? 14 -10.742 -12.922 1 95.88 48 MET B O 1
ATOM 1527 N N . PHE B 1 49 ? 11.82 -10.625 -13.562 1 97.31 49 PHE B N 1
ATOM 1528 C CA . PHE B 1 49 ? 11.656 -12.07 -13.516 1 97.31 49 PHE B CA 1
ATOM 1529 C C . PHE B 1 49 ? 11.508 -12.648 -14.914 1 97.31 49 PHE B C 1
ATOM 1531 O O . PHE B 1 49 ? 10.867 -12.047 -15.781 1 97.31 49 PHE B O 1
ATOM 1538 N N . SER B 1 50 ? 12.141 -13.805 -15.141 1 96.31 50 SER B N 1
ATOM 1539 C CA . SER B 1 50 ? 11.914 -14.547 -16.375 1 96.31 50 SER B CA 1
ATOM 1540 C C . SER B 1 50 ? 10.555 -15.227 -16.375 1 96.31 50 SER B C 1
ATOM 1542 O O . SER B 1 50 ? 9.906 -15.328 -15.336 1 96.31 50 SER B O 1
ATOM 1544 N N . ALA B 1 51 ? 10.164 -15.695 -17.578 1 96.06 51 ALA B N 1
ATOM 1545 C CA . ALA B 1 51 ? 8.898 -16.422 -17.703 1 96.06 51 ALA B CA 1
ATOM 1546 C C . ALA B 1 51 ? 8.883 -17.656 -16.812 1 96.06 51 ALA B C 1
ATOM 1548 O O . ALA B 1 51 ? 7.879 -17.953 -16.172 1 96.06 51 ALA B O 1
ATOM 1549 N N . ALA B 1 52 ? 9.961 -18.359 -16.812 1 96.56 52 ALA B N 1
ATOM 1550 C CA . ALA B 1 52 ? 10.078 -19.578 -16.016 1 96.56 52 ALA B CA 1
ATOM 1551 C C . ALA B 1 52 ? 9.945 -19.266 -14.531 1 96.56 52 ALA B C 1
ATOM 1553 O O . ALA B 1 52 ? 9.312 -20.016 -13.789 1 96.56 52 ALA B O 1
ATOM 1554 N N . GLU B 1 53 ? 10.531 -18.172 -14.094 1 97.69 53 GLU B N 1
ATOM 1555 C CA . GLU B 1 53 ? 10.445 -17.766 -12.695 1 97.69 53 GLU B CA 1
ATOM 1556 C C . GLU B 1 53 ? 9.023 -17.344 -12.32 1 97.69 53 GLU B C 1
ATOM 1558 O O . GLU B 1 53 ? 8.539 -17.703 -11.25 1 97.69 53 GLU B O 1
ATOM 1563 N N . LEU B 1 54 ? 8.406 -16.641 -13.211 1 97.12 54 LEU B N 1
ATOM 1564 C CA . LEU B 1 54 ? 7.027 -16.219 -12.969 1 97.12 54 LEU B CA 1
ATOM 1565 C C . LEU B 1 54 ? 6.102 -17.422 -12.867 1 97.12 54 LEU B C 1
ATOM 1567 O O . LEU B 1 54 ? 5.211 -17.469 -12.016 1 97.12 54 LEU B O 1
ATOM 1571 N N . LYS B 1 55 ? 6.301 -18.422 -13.711 1 95.94 55 LYS B N 1
ATOM 1572 C CA . LYS B 1 55 ? 5.516 -19.641 -13.648 1 95.94 55 LYS B CA 1
ATOM 1573 C C . LYS B 1 55 ? 5.707 -20.344 -12.305 1 95.94 55 LYS B C 1
ATOM 1575 O O . LYS B 1 55 ? 4.758 -20.891 -11.742 1 95.94 55 LYS B O 1
ATOM 1580 N N . THR B 1 56 ? 6.914 -20.328 -11.891 1 97.19 56 THR B N 1
ATOM 1581 C CA . THR B 1 56 ? 7.23 -20.938 -10.602 1 97.19 56 THR B CA 1
ATOM 1582 C C . THR B 1 56 ? 6.477 -20.234 -9.477 1 97.19 56 THR B C 1
ATOM 1584 O O . THR B 1 56 ? 5.906 -20.891 -8.602 1 97.19 56 THR B O 1
ATOM 1587 N N . ILE B 1 57 ? 6.441 -18.906 -9.469 1 97 57 ILE B N 1
ATOM 1588 C CA . ILE B 1 57 ? 5.77 -18.109 -8.453 1 97 57 ILE B CA 1
ATOM 1589 C C . ILE B 1 57 ? 4.266 -18.375 -8.492 1 97 57 ILE B C 1
ATOM 1591 O O . ILE B 1 57 ? 3.633 -18.547 -7.453 1 97 57 ILE B O 1
ATOM 1595 N N . VAL B 1 58 ? 3.721 -18.453 -9.672 1 95.5 58 VAL B N 1
ATOM 1596 C CA . VAL B 1 58 ? 2.293 -18.703 -9.836 1 95.5 58 VAL B CA 1
ATOM 1597 C C . VAL B 1 58 ? 1.94 -20.078 -9.289 1 95.5 58 VAL B C 1
ATOM 1599 O O . VAL B 1 58 ? 0.994 -20.219 -8.508 1 95.5 58 VAL B O 1
ATOM 1602 N N . GLU B 1 59 ? 2.689 -21.031 -9.609 1 94.94 59 GLU B N 1
ATOM 1603 C CA . GLU B 1 59 ? 2.414 -22.391 -9.148 1 94.94 59 GLU B CA 1
ATOM 1604 C C . GLU B 1 59 ? 2.584 -22.516 -7.637 1 94.94 59 GLU B C 1
ATOM 1606 O O . GLU B 1 59 ? 1.858 -23.266 -6.98 1 94.94 59 GLU B O 1
ATOM 1611 N N . ALA B 1 60 ? 3.514 -21.781 -7.133 1 95.69 60 ALA B N 1
ATOM 1612 C CA . ALA B 1 60 ? 3.746 -21.797 -5.691 1 95.69 60 ALA B CA 1
ATOM 1613 C C . ALA B 1 60 ? 2.533 -21.266 -4.934 1 95.69 60 ALA B C 1
ATOM 1615 O O . ALA B 1 60 ? 2.396 -21.5 -3.729 1 95.69 60 ALA B O 1
ATOM 1616 N N . HIS B 1 61 ? 1.667 -20.562 -5.574 1 94.31 61 HIS B N 1
ATOM 1617 C CA . HIS B 1 61 ? 0.532 -19.938 -4.91 1 94.31 61 HIS B CA 1
ATOM 1618 C C . HIS B 1 61 ? -0.772 -20.641 -5.25 1 94.31 61 HIS B C 1
ATOM 1620 O O . HIS B 1 61 ? -1.857 -20.094 -5.043 1 94.31 61 HIS B O 1
ATOM 1626 N N . LYS B 1 62 ? -0.623 -21.812 -5.762 1 90.88 62 LYS B N 1
ATOM 1627 C CA . LYS B 1 62 ? -1.802 -22.625 -6.039 1 90.88 62 LYS B CA 1
ATOM 1628 C C . LYS B 1 62 ? -2.535 -22.984 -4.75 1 90.88 62 LYS B C 1
ATOM 1630 O O . LYS B 1 62 ? -1.907 -23.312 -3.742 1 90.88 62 LYS B O 1
ATOM 1635 N N . ASP B 1 63 ? -3.877 -22.766 -4.766 1 81.25 63 ASP B N 1
ATOM 1636 C CA . ASP B 1 63 ? -4.762 -23.172 -3.678 1 81.25 63 ASP B CA 1
ATOM 1637 C C . ASP B 1 63 ? -4.492 -22.344 -2.418 1 81.25 63 ASP B C 1
ATOM 1639 O O . ASP B 1 63 ? -4.543 -22.875 -1.306 1 81.25 63 ASP B O 1
ATOM 1643 N N . MET B 1 64 ? -4.031 -21.188 -2.582 1 79.81 64 MET B N 1
ATOM 1644 C CA . MET B 1 64 ? -3.736 -20.344 -1.428 1 79.81 64 MET B CA 1
ATOM 1645 C C . MET B 1 64 ? -4.742 -19.203 -1.314 1 79.81 64 MET B C 1
ATOM 1647 O O . MET B 1 64 ? -5.125 -18.594 -2.322 1 79.81 64 MET B O 1
ATOM 1651 N N . LYS B 1 65 ? -5.211 -19.141 -0.076 1 81.5 65 LYS B N 1
ATOM 1652 C CA . LYS B 1 65 ? -6 -17.953 0.239 1 81.5 65 LYS B CA 1
ATOM 1653 C C . LYS B 1 65 ? -5.121 -16.844 0.813 1 81.5 65 LYS B C 1
ATOM 1655 O O . LYS B 1 65 ? -4.488 -17.031 1.855 1 81.5 65 LYS B O 1
ATOM 1660 N N . LEU B 1 66 ? -5.043 -15.742 0.105 1 86.75 66 LEU B N 1
ATOM 1661 C CA . LEU B 1 66 ? -4.227 -14.625 0.565 1 86.75 66 LEU B CA 1
ATOM 1662 C C . LEU B 1 66 ? -4.871 -13.938 1.764 1 86.75 66 LEU B C 1
ATOM 1664 O O . LEU B 1 66 ? -6.059 -13.609 1.732 1 86.75 66 LEU B O 1
ATOM 1668 N N . MET B 1 67 ? -4.086 -13.875 2.777 1 89.31 67 MET B N 1
ATOM 1669 C CA . MET B 1 67 ? -4.523 -13.133 3.959 1 89.31 67 MET B CA 1
ATOM 1670 C C . MET B 1 67 ? -3.727 -11.852 4.125 1 89.31 67 MET B C 1
ATOM 1672 O O . MET B 1 67 ? -2.51 -11.836 3.92 1 89.31 67 MET B O 1
ATOM 1676 N N . PRO B 1 68 ? -4.434 -10.836 4.508 1 87.31 68 PRO B N 1
ATOM 1677 C CA . PRO B 1 68 ? -3.756 -9.539 4.613 1 87.31 68 PRO B CA 1
ATOM 1678 C C . PRO B 1 68 ? -2.547 -9.578 5.547 1 87.31 68 PRO B C 1
ATOM 1680 O O . PRO B 1 68 ? -1.555 -8.883 5.305 1 87.31 68 PRO B O 1
ATOM 1683 N N . ASP B 1 69 ? -2.59 -10.391 6.535 1 84.44 69 ASP B N 1
ATOM 1684 C CA . ASP B 1 69 ? -1.518 -10.445 7.523 1 84.44 69 ASP B CA 1
ATOM 1685 C C . ASP B 1 69 ? -0.388 -11.359 7.059 1 84.44 69 ASP B C 1
ATOM 1687 O O . ASP B 1 69 ? 0.686 -11.391 7.66 1 84.44 69 ASP B O 1
ATOM 1691 N N . HIS B 1 70 ? -0.578 -12.078 5.922 1 85.31 70 HIS B N 1
ATOM 1692 C CA . HIS B 1 70 ? 0.411 -13 5.375 1 85.31 70 HIS B CA 1
ATOM 1693 C C . HIS B 1 70 ? 0.863 -12.562 3.984 1 85.31 70 HIS B C 1
ATOM 1695 O O . HIS B 1 70 ? 0.937 -13.383 3.066 1 85.31 70 HIS B O 1
ATOM 1701 N N . THR B 1 71 ? 1.04 -11.328 3.854 1 87.06 71 THR B N 1
ATOM 1702 C CA . THR B 1 71 ? 1.405 -10.844 2.527 1 87.06 71 THR B CA 1
ATOM 1703 C C . THR B 1 71 ? 2.625 -9.93 2.602 1 87.06 71 THR B C 1
ATOM 1705 O O . THR B 1 71 ? 2.699 -8.922 1.893 1 87.06 71 THR B O 1
ATOM 1708 N N . ARG B 1 72 ? 3.645 -10.32 3.355 1 92 72 ARG B N 1
ATOM 1709 C CA . ARG B 1 72 ? 4.926 -9.625 3.416 1 92 72 ARG B CA 1
ATOM 1710 C C . ARG B 1 72 ? 6.008 -10.398 2.674 1 92 72 ARG B C 1
ATOM 1712 O O . ARG B 1 72 ? 5.762 -11.508 2.184 1 92 72 ARG B O 1
ATOM 1719 N N . LEU B 1 73 ? 7.113 -9.734 2.547 1 95.5 73 LEU B N 1
ATOM 1720 C CA . LEU B 1 73 ? 8.219 -10.352 1.824 1 95.5 73 LEU B CA 1
ATOM 1721 C C . LEU B 1 73 ? 8.602 -11.688 2.441 1 95.5 73 LEU B C 1
ATOM 1723 O O . LEU B 1 73 ? 8.852 -12.664 1.724 1 95.5 73 LEU B O 1
ATOM 1727 N N . SER B 1 74 ? 8.656 -11.727 3.738 1 95.19 74 SER B N 1
ATOM 1728 C CA . SER B 1 74 ? 9.055 -12.953 4.426 1 95.19 74 SER B CA 1
ATOM 1729 C C . SER B 1 74 ? 8.133 -14.109 4.074 1 95.19 74 SER B C 1
ATOM 1731 O O . SER B 1 74 ? 8.578 -15.242 3.904 1 95.19 74 SER B O 1
ATOM 1733 N N . TYR B 1 75 ? 6.852 -13.828 3.936 1 94.75 75 TYR B N 1
ATOM 1734 C CA . TYR B 1 75 ? 5.883 -14.867 3.605 1 94.75 75 TYR B CA 1
ATOM 1735 C C . TYR B 1 75 ? 6.039 -15.32 2.158 1 94.75 75 TYR B C 1
ATOM 1737 O O . TYR B 1 75 ? 5.926 -16.516 1.858 1 94.75 75 TYR B O 1
ATOM 1745 N N . LEU B 1 76 ? 6.215 -14.344 1.27 1 96.69 76 LEU B N 1
ATOM 1746 C CA . LEU B 1 76 ? 6.477 -14.688 -0.125 1 96.69 76 LEU B CA 1
ATOM 1747 C C . LEU B 1 76 ? 7.68 -15.617 -0.24 1 96.69 76 LEU B C 1
ATOM 1749 O O . LEU B 1 76 ? 7.613 -16.641 -0.924 1 96.69 76 LEU B O 1
ATOM 1753 N N . LEU B 1 77 ? 8.742 -15.25 0.436 1 97.25 77 LEU B N 1
ATOM 1754 C CA . LEU B 1 77 ? 9.961 -16.047 0.407 1 97.25 77 LEU B CA 1
ATOM 1755 C C . LEU B 1 77 ? 9.711 -17.453 0.929 1 97.25 77 LEU B C 1
ATOM 1757 O O . LEU B 1 77 ? 10.141 -18.438 0.317 1 97.25 77 LEU B O 1
ATOM 1761 N N . LEU B 1 78 ? 9.055 -17.5 2.023 1 95.5 78 LEU B N 1
ATOM 1762 C CA . LEU B 1 78 ? 8.758 -18.797 2.627 1 95.5 78 LEU B CA 1
ATOM 1763 C C . LEU B 1 78 ? 7.945 -19.672 1.673 1 95.5 78 LEU B C 1
ATOM 1765 O O . LEU B 1 78 ? 8.25 -20.844 1.493 1 95.5 78 LEU B O 1
ATOM 1769 N N . ARG B 1 79 ? 6.957 -19.125 1.059 1 95.19 79 ARG B N 1
ATOM 1770 C CA . ARG B 1 79 ? 6.055 -19.859 0.173 1 95.19 79 ARG B CA 1
ATOM 1771 C C . ARG B 1 79 ? 6.801 -20.391 -1.046 1 95.19 79 ARG B C 1
ATOM 1773 O O . ARG B 1 79 ? 6.66 -21.562 -1.4 1 95.19 79 ARG B O 1
ATOM 1780 N N . VAL B 1 80 ? 7.543 -19.562 -1.695 1 97.06 80 VAL B N 1
ATOM 1781 C CA . VAL B 1 80 ? 8.242 -19.938 -2.92 1 97.06 80 VAL B CA 1
ATOM 1782 C C . VAL B 1 80 ? 9.352 -20.938 -2.594 1 97.06 80 VAL B C 1
ATOM 1784 O O . VAL B 1 80 ? 9.523 -21.938 -3.305 1 97.06 80 VAL B O 1
ATOM 1787 N N . THR B 1 81 ? 10.047 -20.688 -1.554 1 96.56 81 THR B N 1
ATOM 1788 C CA . THR B 1 81 ? 11.117 -21.594 -1.154 1 96.56 81 THR B CA 1
ATOM 1789 C C . THR B 1 81 ? 10.562 -22.969 -0.823 1 96.56 81 THR B C 1
ATOM 1791 O O . THR B 1 81 ? 11.141 -23.984 -1.209 1 96.56 81 THR B O 1
ATOM 1794 N N . ASP B 1 82 ? 9.5 -23 -0.078 1 95.88 82 ASP B N 1
ATOM 1795 C CA . ASP B 1 82 ? 8.867 -24.266 0.268 1 95.88 82 ASP B CA 1
ATOM 1796 C C . ASP B 1 82 ? 8.43 -25.031 -0.985 1 95.88 82 ASP B C 1
ATOM 1798 O O . ASP B 1 82 ? 8.648 -26.234 -1.092 1 95.88 82 ASP B O 1
ATOM 1802 N N . ALA B 1 83 ? 7.84 -24.328 -1.931 1 96.06 83 ALA B N 1
ATOM 1803 C CA . ALA B 1 83 ? 7.402 -24.938 -3.184 1 96.06 83 ALA B CA 1
ATOM 1804 C C . ALA B 1 83 ? 8.586 -25.516 -3.961 1 96.06 83 ALA B C 1
ATOM 1806 O O . ALA B 1 83 ? 8.492 -26.578 -4.562 1 96.06 83 ALA B O 1
ATOM 1807 N N . CYS B 1 84 ? 9.672 -24.828 -3.969 1 97.19 84 CYS B N 1
ATOM 1808 C CA . CYS B 1 84 ? 10.867 -25.266 -4.684 1 97.19 84 CYS B CA 1
ATOM 1809 C C . CYS B 1 84 ? 11.523 -26.453 -3.982 1 97.19 84 CYS B C 1
ATOM 1811 O O . CYS B 1 84 ? 11.914 -27.422 -4.629 1 97.19 84 CYS B O 1
ATOM 1813 N N . ASP B 1 85 ? 11.562 -26.406 -2.703 1 96.81 85 ASP B N 1
ATOM 1814 C CA . ASP B 1 85 ? 12.281 -27.422 -1.94 1 96.81 85 ASP B CA 1
ATOM 1815 C C . ASP B 1 85 ? 11.469 -28.703 -1.85 1 96.81 85 ASP B C 1
ATOM 1817 O O . ASP B 1 85 ? 12.031 -29.812 -1.929 1 96.81 85 ASP B O 1
ATOM 1821 N N . VAL B 1 86 ? 10.211 -28.609 -1.682 1 95.88 86 VAL B N 1
ATOM 1822 C CA . VAL B 1 86 ? 9.359 -29.766 -1.411 1 95.88 86 VAL B CA 1
ATOM 1823 C C . VAL B 1 86 ? 8.844 -30.344 -2.725 1 95.88 86 VAL B C 1
ATOM 1825 O O . VAL B 1 86 ? 8.82 -31.562 -2.904 1 95.88 86 VAL B O 1
ATOM 1828 N N . ASN B 1 87 ? 8.469 -29.484 -3.646 1 94.81 87 ASN B N 1
ATOM 1829 C CA . ASN B 1 87 ? 7.777 -29.953 -4.84 1 94.81 87 ASN B CA 1
ATOM 1830 C C . ASN B 1 87 ? 8.617 -29.75 -6.094 1 94.81 87 ASN B C 1
ATOM 1832 O O . ASN B 1 87 ? 8.188 -30.094 -7.199 1 94.81 87 ASN B O 1
ATOM 1836 N N . ASN B 1 88 ? 9.766 -29.156 -5.977 1 96.44 88 ASN B N 1
ATOM 1837 C CA . ASN B 1 88 ? 10.664 -28.922 -7.098 1 96.44 88 ASN B CA 1
ATOM 1838 C C . ASN B 1 88 ? 9.969 -28.172 -8.227 1 96.44 88 ASN B C 1
ATOM 1840 O O . ASN B 1 88 ? 10.125 -28.516 -9.398 1 96.44 88 ASN B O 1
ATOM 1844 N N . VAL B 1 89 ? 9.219 -27.188 -7.852 1 96.44 89 VAL B N 1
ATOM 1845 C CA . VAL B 1 89 ? 8.398 -26.469 -8.82 1 96.44 89 VAL B CA 1
ATOM 1846 C C . VAL B 1 89 ? 9.297 -25.703 -9.789 1 96.44 89 VAL B C 1
ATOM 1848 O O . VAL B 1 89 ? 8.984 -25.594 -10.977 1 96.44 89 VAL B O 1
ATOM 1851 N N . HIS B 1 90 ? 10.422 -25.172 -9.328 1 96.88 90 HIS B N 1
ATOM 1852 C CA . HIS B 1 90 ? 11.328 -24.422 -10.18 1 96.88 90 HIS B CA 1
ATOM 1853 C C . HIS B 1 90 ? 11.898 -25.297 -11.289 1 96.88 90 HIS B C 1
ATOM 1855 O O . HIS B 1 90 ? 12.062 -24.828 -12.422 1 96.88 90 HIS B O 1
ATOM 1861 N N . LEU B 1 91 ? 12.125 -26.531 -11 1 96.94 91 LEU B N 1
ATOM 1862 C CA . LEU B 1 91 ? 12.664 -27.453 -11.992 1 96.94 91 LEU B CA 1
ATOM 1863 C C . LEU B 1 91 ? 11.633 -27.75 -13.078 1 96.94 91 LEU B C 1
ATOM 1865 O O . LEU B 1 91 ? 11.977 -27.844 -14.258 1 96.94 91 LEU B O 1
ATOM 1869 N N . ARG B 1 92 ? 10.406 -27.812 -12.672 1 95.44 92 ARG B N 1
ATOM 1870 C CA . ARG B 1 92 ? 9.328 -28.094 -13.617 1 95.44 92 ARG B CA 1
ATOM 1871 C C . ARG B 1 92 ? 9.211 -26.984 -14.656 1 95.44 92 ARG B C 1
ATOM 1873 O O . ARG B 1 92 ? 8.852 -27.25 -15.805 1 95.44 92 ARG B O 1
ATOM 1880 N N . HIS B 1 93 ? 9.609 -25.812 -14.273 1 95.5 93 HIS B N 1
ATOM 1881 C CA . HIS B 1 93 ? 9.43 -24.688 -15.18 1 95.5 93 HIS B CA 1
ATOM 1882 C C . HIS B 1 93 ? 10.773 -24.219 -15.75 1 95.5 93 HIS B C 1
ATOM 1884 O O . HIS B 1 93 ? 10.812 -23.312 -16.578 1 95.5 93 HIS B O 1
ATOM 1890 N N . GLY B 1 94 ? 11.867 -24.812 -15.266 1 96.5 94 GLY B N 1
ATOM 1891 C CA . GLY B 1 94 ? 13.172 -24.5 -15.812 1 96.5 94 GLY B CA 1
ATOM 1892 C C . GLY B 1 94 ? 13.781 -23.234 -15.219 1 96.5 94 GLY B C 1
ATOM 1893 O O . GLY B 1 94 ? 14.445 -22.484 -15.922 1 96.5 94 GLY B O 1
ATOM 1894 N N . ALA B 1 95 ? 13.438 -22.922 -13.969 1 96.81 95 ALA B N 1
ATOM 1895 C CA . ALA B 1 95 ? 13.984 -21.75 -13.305 1 96.81 95 ALA B CA 1
ATOM 1896 C C . ALA B 1 95 ? 15.102 -22.141 -12.336 1 96.81 95 ALA B C 1
ATOM 1898 O O . ALA B 1 95 ? 15.141 -23.266 -11.836 1 96.81 95 ALA B O 1
ATOM 1899 N N . SER B 1 96 ? 16.047 -21.25 -12.195 1 97.25 96 SER B N 1
ATOM 1900 C CA . SER B 1 96 ? 17.062 -21.391 -11.156 1 97.25 96 SER B CA 1
ATOM 1901 C C . SER B 1 96 ? 16.531 -20.953 -9.797 1 97.25 96 SER B C 1
ATOM 1903 O O . SER B 1 96 ? 16.141 -19.797 -9.625 1 97.25 96 SER B O 1
ATOM 1905 N N . LYS B 1 97 ? 16.578 -21.891 -8.867 1 96.94 97 LYS B N 1
ATOM 1906 C CA . LYS B 1 97 ? 16.078 -21.578 -7.531 1 96.94 97 LYS B CA 1
ATOM 1907 C C . LYS B 1 97 ? 16.875 -20.438 -6.902 1 96.94 97 LYS B C 1
ATOM 1909 O O . LYS B 1 97 ? 16.297 -19.516 -6.328 1 96.94 97 LYS B O 1
ATOM 1914 N N . SER B 1 98 ? 18.172 -20.516 -6.977 1 96.94 98 SER B N 1
ATOM 1915 C CA . SER B 1 98 ? 19.047 -19.516 -6.371 1 96.94 98 SER B CA 1
ATOM 1916 C C . SER B 1 98 ? 18.828 -18.141 -6.988 1 96.94 98 SER B C 1
ATOM 1918 O O . SER B 1 98 ? 18.797 -17.141 -6.277 1 96.94 98 SER B O 1
ATOM 1920 N N . SER B 1 99 ? 18.688 -18.125 -8.281 1 97.19 99 SER B N 1
ATOM 1921 C CA . SER B 1 99 ? 18.422 -16.875 -8.977 1 97.19 99 SER B CA 1
ATOM 1922 C C . SER B 1 99 ? 17.078 -16.281 -8.562 1 97.19 99 SER B C 1
ATOM 1924 O O . SER B 1 99 ? 16.984 -15.078 -8.281 1 97.19 99 SER B O 1
ATOM 1926 N N . LEU B 1 100 ? 16.078 -17.094 -8.5 1 97.81 100 LEU B N 1
ATOM 1927 C CA . LEU B 1 100 ? 14.75 -16.656 -8.117 1 97.81 100 LEU B CA 1
ATOM 1928 C C . LEU B 1 100 ? 14.742 -16.109 -6.695 1 97.81 100 LEU B C 1
ATOM 1930 O O . LEU B 1 100 ? 14.203 -15.031 -6.445 1 97.81 100 LEU B O 1
ATOM 1934 N N . GLU B 1 101 ? 15.359 -16.797 -5.793 1 97.19 101 GLU B N 1
ATOM 1935 C CA . GLU B 1 101 ? 15.406 -16.375 -4.395 1 97.19 101 GLU B CA 1
ATOM 1936 C C . GLU B 1 101 ? 16.125 -15.039 -4.246 1 97.19 101 GLU B C 1
ATOM 1938 O O . GLU B 1 101 ? 15.719 -14.188 -3.455 1 97.19 101 GLU B O 1
ATOM 1943 N N . SER B 1 102 ? 17.188 -14.883 -4.965 1 97.62 102 SER B N 1
ATOM 1944 C CA . SER B 1 102 ? 17.938 -13.641 -4.914 1 97.62 102 SER B CA 1
ATOM 1945 C C . SER B 1 102 ? 17.109 -12.461 -5.395 1 97.62 102 SER B C 1
ATOM 1947 O O . SER B 1 102 ? 17.141 -11.383 -4.797 1 97.62 102 SER B O 1
ATOM 1949 N N . LYS B 1 103 ? 16.406 -12.641 -6.43 1 97.94 103 LYS B N 1
ATOM 1950 C CA . LYS B 1 103 ? 15.539 -11.586 -6.965 1 97.94 103 LYS B CA 1
ATOM 1951 C C . LYS B 1 103 ? 14.414 -11.258 -5.996 1 97.94 103 LYS B C 1
ATOM 1953 O O . LYS B 1 103 ? 14.094 -10.086 -5.785 1 97.94 103 LYS B O 1
ATOM 1958 N N . LEU B 1 104 ? 13.828 -12.312 -5.387 1 98 104 LEU B N 1
ATOM 1959 C CA . LEU B 1 104 ? 12.742 -12.109 -4.434 1 98 104 LEU B CA 1
ATOM 1960 C C . LEU B 1 104 ? 13.219 -11.312 -3.225 1 98 104 LEU B C 1
ATOM 1962 O O . LEU B 1 104 ? 12.5 -10.445 -2.721 1 98 104 LEU B O 1
ATOM 1966 N N . LYS B 1 105 ? 14.414 -11.562 -2.793 1 97.44 105 LYS B N 1
ATOM 1967 C CA . LYS B 1 105 ? 14.969 -10.906 -1.615 1 97.44 105 LYS B CA 1
ATOM 1968 C C . LYS B 1 105 ? 15.172 -9.414 -1.868 1 97.44 105 LYS B C 1
ATOM 1970 O O . LYS B 1 105 ? 15.25 -8.625 -0.924 1 97.44 105 LYS B O 1
ATOM 1975 N N . GLY B 1 106 ? 15.195 -9.047 -3.102 1 96.56 106 GLY B N 1
ATOM 1976 C CA . GLY B 1 106 ? 15.383 -7.648 -3.467 1 96.56 106 GLY B CA 1
ATOM 1977 C C . GLY B 1 106 ? 14.094 -6.852 -3.461 1 96.56 106 GLY B C 1
ATOM 1978 O O . GLY B 1 106 ? 14.117 -5.621 -3.57 1 96.56 106 GLY B O 1
ATOM 1979 N N . LEU B 1 107 ? 13.008 -7.492 -3.307 1 96.88 107 LEU B N 1
ATOM 1980 C CA . LEU B 1 107 ? 11.711 -6.824 -3.322 1 96.88 107 LEU B CA 1
ATOM 1981 C C . LEU B 1 107 ? 11.43 -6.156 -1.98 1 96.88 107 LEU B C 1
ATOM 1983 O O . LEU B 1 107 ? 11.914 -6.613 -0.941 1 96.88 107 LEU B O 1
ATOM 1987 N N . ASP B 1 108 ? 10.656 -5.02 -1.96 1 93.5 108 ASP B N 1
ATOM 1988 C CA . ASP B 1 108 ? 10.086 -4.504 -0.718 1 93.5 108 ASP B CA 1
ATOM 1989 C C . ASP B 1 108 ? 8.734 -5.156 -0.423 1 93.5 108 ASP B C 1
ATOM 1991 O O . ASP B 1 108 ? 8.258 -5.98 -1.206 1 93.5 108 ASP B O 1
ATOM 1995 N N . ASP B 1 109 ? 8.141 -4.863 0.709 1 93.75 109 ASP B N 1
ATOM 1996 C CA . ASP B 1 109 ? 6.914 -5.516 1.156 1 93.75 109 ASP B CA 1
ATOM 1997 C C . ASP B 1 109 ? 5.758 -5.227 0.2 1 93.75 109 ASP B C 1
ATOM 1999 O O . ASP B 1 109 ? 4.895 -6.078 -0.016 1 93.75 109 ASP B O 1
ATOM 2003 N N . THR B 1 110 ? 5.699 -4.051 -0.326 1 94.69 110 THR B N 1
ATOM 2004 C CA . THR B 1 110 ? 4.621 -3.691 -1.242 1 94.69 110 THR B CA 1
ATOM 2005 C C . THR B 1 110 ? 4.75 -4.461 -2.555 1 94.69 110 THR B C 1
ATOM 2007 O O . THR B 1 110 ? 3.76 -4.996 -3.062 1 94.69 110 THR B O 1
ATOM 2010 N N . GLN B 1 111 ? 5.934 -4.535 -3.049 1 96.38 111 GLN B N 1
ATOM 2011 C CA . GLN B 1 111 ? 6.203 -5.305 -4.258 1 96.38 111 GLN B CA 1
ATOM 2012 C C . GLN B 1 111 ? 5.906 -6.785 -4.047 1 96.38 111 GLN B C 1
ATOM 2014 O O . GLN B 1 111 ? 5.316 -7.434 -4.914 1 96.38 111 GLN B O 1
ATOM 2019 N N . ALA B 1 112 ? 6.305 -7.254 -2.906 1 97 112 ALA B N 1
ATOM 2020 C CA . ALA B 1 112 ? 6.055 -8.656 -2.57 1 97 112 ALA B CA 1
ATOM 2021 C C . ALA B 1 112 ? 4.559 -8.945 -2.516 1 97 112 ALA B C 1
ATOM 2023 O O . ALA B 1 112 ? 4.094 -9.945 -3.066 1 97 112 ALA B O 1
ATOM 2024 N N . THR B 1 113 ? 3.824 -8.094 -1.828 1 96.81 113 THR B N 1
ATOM 2025 C CA . THR B 1 113 ? 2.379 -8.273 -1.739 1 96.81 113 THR B CA 1
ATOM 2026 C C . THR B 1 113 ? 1.743 -8.242 -3.125 1 96.81 113 THR B C 1
ATOM 2028 O O . THR B 1 113 ? 0.886 -9.07 -3.439 1 96.81 113 THR B O 1
ATOM 2031 N N . ALA B 1 114 ? 2.174 -7.289 -3.926 1 96.25 114 ALA B N 1
ATOM 2032 C CA . ALA B 1 114 ? 1.626 -7.168 -5.273 1 96.25 114 ALA B CA 1
ATOM 2033 C C . ALA B 1 114 ? 1.875 -8.438 -6.082 1 96.25 114 ALA B C 1
ATOM 2035 O O . ALA B 1 114 ? 0.989 -8.906 -6.801 1 96.25 114 ALA B O 1
ATOM 2036 N N . LEU B 1 115 ? 3.039 -8.953 -5.973 1 96.62 115 LEU B N 1
ATOM 2037 C CA . LEU B 1 115 ? 3.404 -10.172 -6.695 1 96.62 115 LEU B CA 1
ATOM 2038 C C . LEU B 1 115 ? 2.57 -11.352 -6.219 1 96.62 115 LEU B C 1
ATOM 2040 O O . LEU B 1 115 ? 2.139 -12.18 -7.027 1 96.62 115 LEU B O 1
ATOM 2044 N N . MET B 1 116 ? 2.328 -11.445 -4.945 1 96.56 116 MET B N 1
ATOM 2045 C CA . MET B 1 116 ? 1.512 -12.523 -4.395 1 96.56 116 MET B CA 1
ATOM 2046 C C . MET B 1 116 ? 0.066 -12.406 -4.867 1 96.56 116 MET B C 1
ATOM 2048 O O . MET B 1 116 ? -0.567 -13.414 -5.191 1 96.56 116 MET B O 1
ATOM 2052 N N . VAL B 1 117 ? -0.447 -11.211 -4.832 1 94.88 117 VAL B N 1
ATOM 2053 C CA . VAL B 1 117 ? -1.804 -10.961 -5.312 1 94.88 117 VAL B CA 1
ATOM 2054 C C . VAL B 1 117 ? -1.911 -11.359 -6.785 1 94.88 117 VAL B C 1
ATOM 2056 O O . VAL B 1 117 ? -2.848 -12.055 -7.18 1 94.88 117 VAL B O 1
ATOM 2059 N N . TRP B 1 118 ? -0.932 -10.961 -7.535 1 94.31 118 TRP B N 1
ATOM 2060 C CA . TRP B 1 118 ? -0.902 -11.289 -8.961 1 94.31 118 TRP B CA 1
ATOM 2061 C C . TRP B 1 118 ? -0.861 -12.797 -9.172 1 94.31 118 TRP B C 1
ATOM 2063 O O . TRP B 1 118 ? -1.607 -13.328 -10 1 94.31 118 TRP B O 1
ATOM 2073 N N . ALA B 1 119 ? -0.009 -13.453 -8.5 1 94.56 119 ALA B N 1
ATOM 2074 C CA . ALA B 1 119 ? 0.164 -14.891 -8.648 1 94.56 119 ALA B CA 1
ATOM 2075 C C . ALA B 1 119 ? -1.105 -15.641 -8.25 1 94.56 119 ALA B C 1
ATOM 2077 O O . ALA B 1 119 ? -1.521 -16.578 -8.93 1 94.56 119 ALA B O 1
ATOM 2078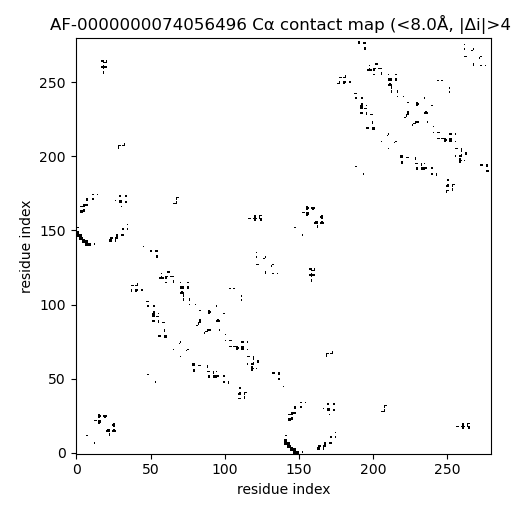 N N . SER B 1 120 ? -1.701 -15.234 -7.195 1 93.31 120 SER B N 1
ATOM 2079 C CA . SER B 1 120 ? -2.9 -15.891 -6.684 1 93.31 120 SER B CA 1
ATOM 2080 C C . SER B 1 120 ? -4.09 -15.672 -7.609 1 93.31 120 SER B C 1
ATOM 2082 O O . SER B 1 120 ? -4.988 -16.516 -7.684 1 93.31 120 SER B O 1
ATOM 2084 N N . ALA B 1 121 ? -4.102 -14.555 -8.266 1 91.75 121 ALA B N 1
ATOM 2085 C CA . ALA B 1 121 ? -5.207 -14.188 -9.148 1 91.75 121 ALA B CA 1
ATOM 2086 C C . ALA B 1 121 ? -5.387 -15.219 -10.258 1 91.75 121 ALA B C 1
ATOM 2088 O O . ALA B 1 121 ? -6.512 -15.477 -10.695 1 91.75 121 ALA B O 1
ATOM 2089 N N . PHE B 1 122 ? -4.324 -15.781 -10.664 1 91.25 122 PHE B N 1
ATOM 2090 C CA . PHE B 1 122 ? -4.402 -16.812 -11.688 1 91.25 122 PHE B CA 1
ATOM 2091 C C . PHE B 1 122 ? -5.352 -17.922 -11.266 1 91.25 122 PHE B C 1
ATOM 2093 O O . PHE B 1 122 ? -6.117 -18.438 -12.086 1 91.25 122 PHE B O 1
ATOM 2100 N N . TRP B 1 123 ? -5.301 -18.266 -10.055 1 89.88 123 TRP B N 1
ATOM 2101 C CA . TRP B 1 123 ? -6 -19.438 -9.562 1 89.88 123 TRP B CA 1
ATOM 2102 C C . TRP B 1 123 ? -7.43 -19.109 -9.156 1 89.88 123 TRP B C 1
ATOM 2104 O O . TRP B 1 123 ? -8.234 -20 -8.891 1 89.88 123 TRP B O 1
ATOM 2114 N N . VAL B 1 124 ? -7.75 -17.984 -9.047 1 82.06 124 VAL B N 1
ATOM 2115 C CA . VAL B 1 124 ? -9.125 -17.609 -8.703 1 82.06 124 VAL B CA 1
ATOM 2116 C C . VAL B 1 124 ? -9.891 -17.234 -9.969 1 82.06 124 VAL B C 1
ATOM 2118 O O . VAL B 1 124 ? -11.109 -17.047 -9.93 1 82.06 124 VAL B O 1
ATOM 2121 N N . SER B 1 125 ? -9.141 -17.109 -10.984 1 74.25 125 SER B N 1
ATOM 2122 C CA . SER B 1 125 ? -9.789 -16.828 -12.258 1 74.25 125 SER B CA 1
ATOM 2123 C C . SER B 1 125 ? -10.43 -18.094 -12.836 1 74.25 125 SER B C 1
ATOM 2125 O O . SER B 1 125 ? -10.016 -19.203 -12.516 1 74.25 125 SER B O 1
ATOM 2127 N N . ARG B 1 126 ? -11.492 -17.938 -13.516 1 63.88 126 ARG B N 1
ATOM 2128 C CA . ARG B 1 126 ? -12.297 -19.047 -14.039 1 63.88 126 ARG B CA 1
ATOM 2129 C C . ARG B 1 126 ? -11.5 -19.875 -15.047 1 63.88 126 ARG B C 1
ATOM 2131 O O . ARG B 1 126 ? -11.82 -21.031 -15.273 1 63.88 126 ARG B O 1
ATOM 2138 N N . ASN B 1 127 ? -10.555 -19.328 -15.594 1 61.94 127 ASN B N 1
ATOM 2139 C CA . ASN B 1 127 ? -9.914 -20.078 -16.672 1 61.94 127 ASN B CA 1
ATOM 2140 C C . ASN B 1 127 ? -8.5 -20.5 -16.297 1 61.94 127 ASN B C 1
ATOM 2142 O O . ASN B 1 127 ? -7.555 -20.281 -17.062 1 61.94 127 ASN B O 1
ATOM 2146 N N . CYS B 1 128 ? -8.445 -21.281 -15.133 1 64.12 128 CYS B N 1
ATOM 2147 C CA . CYS B 1 128 ? -7.121 -21.688 -14.68 1 64.12 128 CYS B CA 1
ATOM 2148 C C 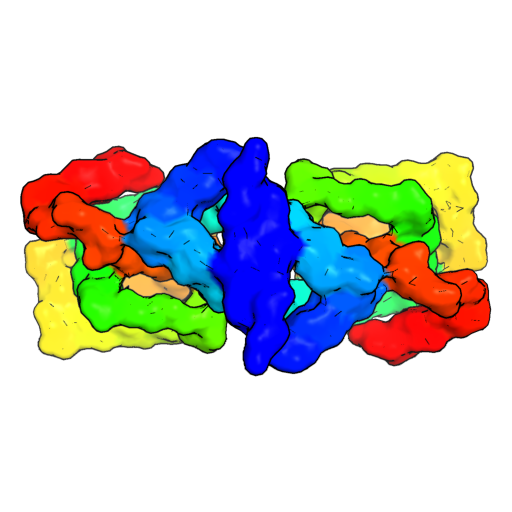. CYS B 1 128 ? -6.688 -22.969 -15.383 1 64.12 128 CYS B C 1
ATOM 2150 O O . CYS B 1 128 ? -7.344 -24.016 -15.25 1 64.12 128 CYS B O 1
ATOM 2152 N N . SER B 1 129 ? -5.969 -22.938 -16.594 1 61.91 129 SER B N 1
ATOM 2153 C CA . SER B 1 129 ? -5.32 -24.062 -17.25 1 61.91 129 SER B CA 1
ATOM 2154 C C . SER B 1 129 ? -3.861 -23.75 -17.578 1 61.91 129 SER B C 1
ATOM 2156 O O . SER B 1 129 ? -3.428 -22.609 -17.453 1 61.91 129 SER B O 1
ATOM 2158 N N . ALA B 1 130 ? -3.09 -24.844 -17.688 1 61.34 130 ALA B N 1
ATOM 2159 C CA . ALA B 1 130 ? -1.693 -24.656 -18.062 1 61.34 130 ALA B CA 1
ATOM 2160 C C . ALA B 1 130 ? -1.571 -23.641 -19.219 1 61.34 130 ALA B C 1
ATOM 2162 O O . ALA B 1 130 ? -0.685 -22.797 -19.203 1 61.34 130 ALA B O 1
ATOM 2163 N N . GLU B 1 131 ? -2.266 -23.969 -20.312 1 65.94 131 GLU B N 1
ATOM 2164 C CA . GLU B 1 131 ? -2.291 -23.047 -21.438 1 65.94 131 GLU B CA 1
ATOM 2165 C C . GLU B 1 131 ? -2.652 -21.641 -21 1 65.94 131 GLU B C 1
ATOM 2167 O O . GLU B 1 131 ? -2.09 -20.656 -21.5 1 65.94 131 GLU B O 1
ATOM 2172 N N . ASN B 1 132 ? -3.244 -21.688 -20.047 1 85 132 ASN B N 1
ATOM 2173 C CA . ASN B 1 132 ? -3.734 -20.406 -19.531 1 85 132 ASN B CA 1
ATOM 2174 C C . ASN B 1 132 ? -2.674 -19.688 -18.703 1 85 132 ASN B C 1
ATOM 2176 O O . ASN B 1 132 ? -2.619 -18.469 -18.688 1 85 132 ASN B O 1
ATOM 2180 N N . MET B 1 133 ? -1.669 -20.562 -18.344 1 88.5 133 MET B N 1
ATOM 2181 C CA . MET B 1 133 ? -0.618 -19.938 -17.547 1 88.5 133 MET B CA 1
ATOM 2182 C C . MET B 1 133 ? 0.354 -19.156 -18.422 1 88.5 133 MET B C 1
ATOM 2184 O O . MET B 1 133 ? 0.779 -18.062 -18.078 1 88.5 133 MET B O 1
ATOM 2188 N N . ASP B 1 134 ? 0.655 -19.719 -19.609 1 90.31 134 ASP B N 1
ATOM 2189 C CA . ASP B 1 134 ? 1.539 -19.031 -20.547 1 90.31 134 ASP B CA 1
ATOM 2190 C C . ASP B 1 134 ? 0.948 -17.688 -20.969 1 90.31 134 ASP B C 1
ATOM 2192 O O . ASP B 1 134 ? 1.664 -16.688 -21.062 1 90.31 134 ASP B O 1
ATOM 2196 N N . GLU B 1 135 ? -0.271 -17.734 -21.203 1 89.56 135 GLU B N 1
ATOM 2197 C CA . GLU B 1 135 ? -0.94 -16.5 -21.594 1 89.56 135 GLU B CA 1
ATOM 2198 C C . GLU B 1 135 ? -0.951 -15.492 -20.453 1 89.56 135 GLU B C 1
ATOM 2200 O O . GLU B 1 135 ? -0.764 -14.297 -20.672 1 89.56 135 GLU B O 1
ATOM 2205 N N . TYR B 1 136 ? -1.164 -16.031 -19.312 1 91.44 136 TYR B N 1
ATOM 2206 C CA . TYR B 1 136 ? -1.198 -15.195 -18.125 1 91.44 136 TYR B CA 1
ATOM 2207 C C . TYR B 1 136 ? 0.143 -14.508 -17.891 1 91.44 136 TYR B C 1
ATOM 2209 O O . TYR B 1 136 ? 0.191 -13.312 -17.578 1 91.44 136 TYR B O 1
ATOM 2217 N N . ILE B 1 137 ? 1.195 -15.227 -18.188 1 92.19 137 ILE B N 1
ATOM 2218 C CA . ILE B 1 137 ? 2.553 -14.727 -18 1 92.19 137 ILE B CA 1
ATOM 2219 C C . ILE B 1 137 ? 2.887 -13.695 -19.078 1 92.19 137 ILE B C 1
ATOM 2221 O O . ILE B 1 137 ? 3.553 -12.695 -18.797 1 92.19 137 ILE B O 1
ATOM 2225 N N . ARG B 1 138 ? 2.381 -13.945 -20.219 1 88.31 138 ARG B N 1
ATOM 2226 C CA . ARG B 1 138 ? 2.625 -13.016 -21.312 1 88.31 138 ARG B CA 1
ATOM 2227 C C . ARG B 1 138 ? 1.968 -11.672 -21.047 1 88.31 138 ARG B C 1
ATOM 2229 O O . ARG B 1 138 ? 2.467 -10.633 -21.5 1 88.31 138 ARG B O 1
ATOM 2236 N N . ALA B 1 139 ? 0.917 -11.672 -20.312 1 84.5 139 ALA B N 1
ATOM 2237 C CA . ALA B 1 139 ? 0.158 -10.461 -20.016 1 84.5 139 ALA B CA 1
ATOM 2238 C C . ALA B 1 139 ? 0.719 -9.742 -18.797 1 84.5 139 ALA B C 1
ATOM 2240 O O . ALA B 1 139 ? 0.227 -8.68 -18.406 1 84.5 139 ALA B O 1
ATOM 2241 N N . TYR B 1 140 ? 1.733 -10.32 -18.312 1 85.38 140 TYR B N 1
ATOM 2242 C CA . TYR B 1 140 ? 2.365 -9.742 -17.125 1 85.38 140 TYR B CA 1
ATOM 2243 C C . TYR B 1 140 ? 2.92 -8.352 -17.438 1 85.38 140 TYR B C 1
ATOM 2245 O O . TYR B 1 140 ? 2.795 -7.438 -16.625 1 85.38 140 TYR B O 1
#

Secondary structure (DSSP, 8-state):
--EEEEE--HHHHHHHHHHHSSHHHHHHHHHHHHHHHHHHHHHHTTTTS-HHHHHHHHHHTTT----GGG-SHHHHHHHHHHHHHHH-HHHHHT--HHHHHHHHHT--HHHHHHHHHHHHHHHHSTT--HHHHHHHHHT-/--EEEEE--HHHHHHHHHHHSSHHHHHHHHHHHHHHHHHHHHHHTTTTS-HHHHHHHHHHTTT----GGG-SHHHHHHHHHHHHHHH-HHHHHT--HHHHHHHHHT--HHHHHHHHHHHHHHHHSTT--HHHHHHHHHT-

Sequence (280 aa):
MPQVAARINDDQERWLKDYFRTKSAGAEFILPWAVDTFFRAITSIKHMFSAAELKTIVEAHKDMKLMPDHTRLSYLLLRVTDACDVNNVHLRHGASKSSLESKLKGLDDTQATALMVWASAFWVSRNCSAENMDEYIRAYMPQVAARINDDQERWLKDYFRTKSAGAEFILPWAVDTFFRAITSIKHMFSAAELKTIVEAHKDMKLMPDHTRLSYLLLRVTDACDVNNVHLRHGASKSSLESKLKGLDDTQATALMVWASAFWVSRNCSAENMDEYIRAY

Foldseek 3Di:
DDDDDDDDDPVLQVVQCVVQVGVVRSCVVVVVVLVVLLVVLCVVCVPVDDLLLLQLLLVLCAPHDDDPVQQFLVNSLVSSVCCCVPVVSSVVSVHDPVSSSVSSVPGGGSSSNSSSVLSNVLNVDPPNDPVVSSVSSVVD/DDDDDDDDDPVLQVVQCVVQVGVVRSCVVVVVVLVVLLVVLCVVCVPVDDLLLLQLLLVLCAPHDDDPVQQFLVNSLVSSVCCCVPVVSSVVSVHDPVSSSVSSVPGGGSSSNSSSVLSNVLNVDPDNDPVSSSVSSVVD

Solvent-accessible surface area (backbone atoms only — not comparable to full-atom values): 14643 Å² total; per-residue (Å²): 116,53,74,39,50,24,65,41,54,68,68,54,46,50,49,24,27,55,46,43,55,34,46,38,55,30,42,44,33,46,53,58,31,49,54,51,49,35,52,50,32,44,63,73,50,55,82,74,56,52,73,31,44,49,52,29,49,29,59,43,32,57,94,55,82,86,41,52,89,62,40,35,39,70,44,52,50,51,42,44,50,48,31,36,73,74,66,40,40,26,64,76,47,68,29,56,64,70,59,49,50,56,56,57,69,69,47,52,46,64,37,32,29,28,53,50,48,56,27,33,13,50,68,56,33,91,70,64,43,76,77,37,46,59,54,52,57,72,70,99,116,52,74,38,49,24,66,39,52,69,67,57,47,51,50,25,27,54,47,43,56,34,47,37,55,28,42,43,33,46,51,60,30,48,55,53,49,36,52,51,31,45,64,74,48,55,83,75,56,54,70,32,43,48,51,28,50,29,61,43,31,58,95,56,82,88,41,52,90,59,39,37,42,69,45,50,51,50,44,44,50,48,31,37,73,74,65,40,40,24,65,77,46,68,28,57,63,69,60,48,52,54,55,57,69,69,49,50,46,65,37,34,28,29,50,50,47,56,28,32,12,50,66,57,35,91,70,66,43,72,75,39,46,59,55,53,58,72,70,99

Organism: NCBI:txid44742

pLDDT: mean 91.67, std 7.52, range [58.56, 98.0]

Radius of gyration: 20.61 Å; Cα contacts (8 Å, |Δi|>4): 370; chains: 2; bounding box: 40×61×44 Å